Protein AF-A0A4V0Y1T1-F1 (afdb_monomer_lite)

Secondary structure (DSSP, 8-state):
-PPPPP---SSS-----PPPPEEEEEEEEEEEEEEEEEEEEEEEEEEEEE-PPPTT-TTS-SSS----EEEEEEEEEEEEEEEEEEEEEEEEEEEEEE--TTSSS-S-EEEEEEEEEEEEEEEEEEEE-TTSS-EEEEEEEEEEEEEEEEETT--EEEEEEE--SEEEEEEE--SSPEEEEEEEEEEEEEEEE-PPPPP----------------

Structure (mmCIF, N/CA/C/O backbone):
data_AF-A0A4V0Y1T1-F1
#
_entry.id   AF-A0A4V0Y1T1-F1
#
loop_
_atom_site.group_PDB
_atom_site.id
_atom_site.type_symbol
_atom_site.label_atom_id
_atom_site.label_alt_id
_atom_site.label_comp_id
_atom_site.label_asym_id
_atom_site.label_entity_id
_atom_site.label_seq_id
_atom_site.pdbx_PDB_ins_code
_atom_site.Cartn_x
_atom_site.Cartn_y
_atom_site.Cartn_z
_atom_site.occupancy
_atom_site.B_iso_or_equiv
_atom_site.auth_seq_id
_atom_site.auth_comp_id
_atom_site.auth_asym_id
_atom_site.auth_atom_id
_atom_site.pdbx_PDB_model_num
ATOM 1 N N . MET A 1 1 ? 58.208 25.533 -44.887 1.00 36.66 1 MET A N 1
ATOM 2 C CA . MET A 1 1 ? 57.732 24.780 -43.709 1.00 36.66 1 MET A CA 1
ATOM 3 C C . MET A 1 1 ? 56.382 25.354 -43.325 1.00 36.66 1 MET A C 1
ATOM 5 O O . MET A 1 1 ? 56.315 26.483 -42.862 1.00 36.66 1 MET A O 1
ATOM 9 N N . SER A 1 2 ? 55.315 24.646 -43.673 1.00 33.75 2 SER A N 1
ATOM 10 C CA . SER A 1 2 ? 53.925 25.062 -43.502 1.00 33.75 2 SER A CA 1
ATOM 11 C C . SER A 1 2 ? 53.404 24.581 -42.150 1.00 33.75 2 SER A C 1
ATOM 13 O O . SER A 1 2 ? 53.471 23.396 -41.838 1.00 33.75 2 SER A O 1
ATOM 15 N N . PHE A 1 3 ? 52.890 25.519 -41.355 1.00 35.22 3 PHE A N 1
ATOM 16 C CA . PHE A 1 3 ? 52.122 25.239 -40.146 1.00 35.22 3 PHE A CA 1
ATOM 17 C C . PHE A 1 3 ? 50.881 24.412 -40.513 1.00 35.22 3 PHE A C 1
ATOM 19 O O . PHE A 1 3 ? 50.045 24.851 -41.302 1.00 35.22 3 PHE A O 1
ATOM 26 N N . THR A 1 4 ? 50.755 23.216 -39.941 1.00 40.88 4 THR A N 1
ATOM 27 C CA . THR A 1 4 ? 49.514 22.438 -39.949 1.00 40.88 4 THR A CA 1
ATOM 28 C C . THR A 1 4 ? 48.452 23.207 -39.170 1.00 40.88 4 THR A C 1
ATOM 30 O O . THR A 1 4 ? 48.613 23.457 -37.974 1.00 40.88 4 THR A O 1
ATOM 33 N N . ALA A 1 5 ? 47.388 23.613 -39.860 1.00 42.66 5 ALA A N 1
ATOM 34 C CA . ALA A 1 5 ? 46.222 24.246 -39.261 1.00 42.66 5 ALA A CA 1
ATOM 35 C C . ALA A 1 5 ? 45.665 23.381 -38.111 1.00 42.66 5 ALA A C 1
ATOM 37 O O . ALA A 1 5 ? 45.604 22.156 -38.255 1.00 42.66 5 ALA A O 1
ATOM 38 N N . PRO A 1 6 ? 45.232 23.976 -36.984 1.00 42.50 6 PRO A N 1
ATOM 39 C CA . PRO A 1 6 ? 44.530 23.227 -35.957 1.00 42.50 6 PRO A CA 1
ATOM 40 C C . PRO A 1 6 ? 43.200 22.754 -36.547 1.00 42.50 6 PRO A C 1
ATOM 42 O O . PRO A 1 6 ? 42.366 23.556 -36.967 1.00 42.50 6 PRO A O 1
ATOM 45 N N . THR A 1 7 ? 43.022 21.437 -36.608 1.00 38.84 7 THR A N 1
ATOM 46 C CA . THR A 1 7 ? 41.777 20.772 -36.992 1.00 38.84 7 THR A CA 1
ATOM 47 C C . THR A 1 7 ? 40.615 21.333 -36.182 1.00 38.84 7 THR A C 1
ATOM 49 O O . THR A 1 7 ? 40.480 21.086 -34.984 1.00 38.84 7 THR A O 1
ATOM 52 N N . VAL A 1 8 ? 39.763 22.086 -36.870 1.00 46.31 8 VAL A N 1
ATOM 53 C CA . VAL A 1 8 ? 38.487 22.624 -36.397 1.00 46.31 8 VAL A CA 1
ATOM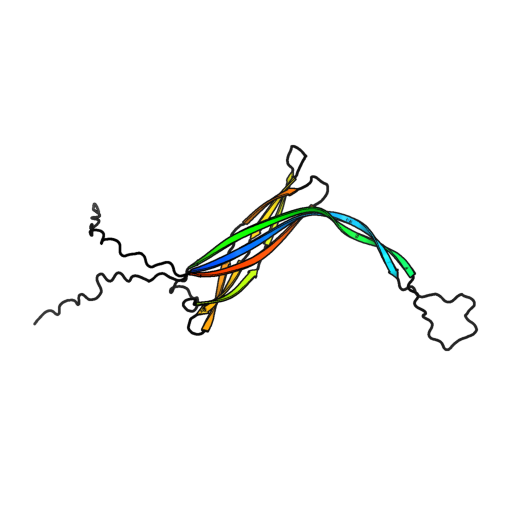 54 C C . VAL A 1 8 ? 37.447 21.499 -36.416 1.00 46.31 8 VAL A C 1
ATOM 56 O O . VAL A 1 8 ? 36.445 21.564 -37.113 1.00 46.31 8 VAL A O 1
ATOM 59 N N . ALA A 1 9 ? 37.709 20.410 -35.702 1.00 46.28 9 ALA A N 1
ATOM 60 C CA . ALA A 1 9 ? 36.746 19.334 -35.512 1.00 46.28 9 ALA A CA 1
ATOM 61 C C . ALA A 1 9 ? 36.336 19.342 -34.037 1.00 46.28 9 ALA A C 1
ATOM 63 O O . ALA A 1 9 ? 37.186 19.189 -33.168 1.00 46.28 9 ALA A O 1
ATOM 64 N N . ASN A 1 10 ? 35.044 19.538 -33.760 1.00 45.19 10 ASN A N 1
ATOM 65 C CA . ASN A 1 10 ? 34.393 19.512 -32.435 1.00 45.19 10 ASN A CA 1
ATOM 66 C C . ASN A 1 10 ? 34.364 20.781 -31.559 1.00 45.19 10 ASN A C 1
ATOM 68 O O . ASN A 1 10 ? 33.968 20.690 -30.399 1.00 45.19 10 ASN A O 1
ATOM 72 N N . LYS A 1 11 ? 34.628 21.988 -32.075 1.00 42.66 11 LYS A N 1
ATOM 73 C CA . LYS A 1 11 ? 34.196 23.221 -31.378 1.00 42.66 11 LYS A CA 1
ATOM 74 C C . LYS A 1 11 ? 32.791 23.615 -31.842 1.00 42.66 11 LYS A C 1
ATOM 76 O O . LYS A 1 11 ? 32.650 24.322 -32.829 1.00 42.66 11 LYS A O 1
ATOM 81 N N . GLY A 1 12 ? 31.762 23.134 -31.140 1.00 44.78 12 GLY A N 1
ATOM 82 C CA . GLY A 1 12 ? 30.371 23.564 -31.360 1.00 44.78 12 GLY A CA 1
ATOM 83 C C . GLY A 1 12 ? 29.344 22.462 -31.624 1.00 44.78 12 GLY A C 1
ATOM 84 O O . GLY A 1 12 ? 28.190 22.789 -31.881 1.00 44.78 12 GLY A O 1
ATOM 85 N N . ASN A 1 13 ? 29.712 21.178 -31.534 1.00 41.84 13 ASN A N 1
ATOM 86 C CA . ASN A 1 13 ? 28.720 20.102 -31.586 1.00 41.84 13 ASN A CA 1
ATOM 87 C C . ASN A 1 13 ? 27.884 20.105 -30.298 1.00 41.84 13 ASN A C 1
ATOM 89 O O . ASN A 1 13 ? 28.277 19.554 -29.271 1.00 41.84 13 ASN A O 1
ATOM 93 N N . LEU A 1 14 ? 26.718 20.746 -30.365 1.00 46.16 14 LEU A N 1
ATOM 94 C CA . LEU A 1 14 ? 25.613 20.515 -29.444 1.00 46.16 14 LEU A CA 1
ATOM 95 C C . LEU A 1 14 ? 25.057 19.123 -29.755 1.00 46.16 14 LEU A C 1
ATOM 97 O O . LEU A 1 14 ? 24.261 18.945 -30.675 1.00 46.16 14 LEU A O 1
ATOM 101 N N . PHE A 1 15 ? 25.513 18.115 -29.015 1.00 50.00 15 PHE A N 1
ATOM 102 C CA . PHE A 1 15 ? 24.886 16.802 -29.061 1.00 50.00 15 PHE A CA 1
ATOM 103 C C . PHE A 1 15 ? 23.496 16.923 -28.444 1.00 50.00 15 PHE A C 1
ATOM 105 O O . PHE A 1 15 ? 23.341 17.037 -27.228 1.00 50.00 15 PHE A O 1
ATOM 112 N N . HIS A 1 16 ? 22.476 16.919 -29.296 1.00 45.72 16 HIS A N 1
ATOM 113 C CA . HIS A 1 16 ? 21.107 16.733 -28.853 1.00 45.72 16 HIS A CA 1
ATOM 114 C C . HIS A 1 16 ? 20.964 15.286 -28.386 1.00 45.72 16 HIS A C 1
ATOM 116 O O . HIS A 1 16 ? 20.792 14.372 -29.190 1.00 45.72 16 HIS A O 1
ATOM 122 N N . VAL A 1 17 ? 21.070 15.074 -27.074 1.00 57.47 17 VAL A N 1
ATOM 123 C CA . VAL A 1 17 ? 20.620 13.828 -26.455 1.00 57.47 17 VAL A CA 1
ATOM 124 C C . VAL A 1 17 ? 19.120 13.751 -26.731 1.00 57.47 17 VAL A C 1
ATOM 126 O O . VAL A 1 17 ? 18.363 14.626 -26.305 1.00 57.47 17 VAL A O 1
ATOM 129 N N . GLY A 1 18 ? 18.710 12.773 -27.543 1.00 58.56 18 GLY A N 1
ATOM 130 C CA . GLY A 1 18 ? 17.302 12.539 -27.857 1.00 58.56 18 GLY A CA 1
ATOM 131 C C . GLY A 1 18 ? 16.473 12.327 -26.584 1.00 58.56 18 GLY A C 1
ATOM 132 O O . GLY A 1 18 ? 17.037 12.076 -25.517 1.00 58.56 18 GLY A O 1
ATOM 133 N N . PRO A 1 19 ? 15.139 12.441 -26.663 1.00 67.81 19 PRO A N 1
ATOM 134 C CA . PRO A 1 19 ? 14.288 12.274 -25.493 1.00 67.81 19 PRO A CA 1
ATOM 135 C C . PRO A 1 19 ? 14.513 10.901 -24.850 1.00 67.81 19 PRO A C 1
ATOM 137 O O . PRO A 1 19 ? 14.323 9.866 -25.489 1.00 67.81 19 PRO A O 1
ATOM 140 N N . SER A 1 20 ? 14.926 10.896 -23.582 1.00 81.00 20 SER A N 1
ATOM 141 C CA . SER A 1 20 ? 15.061 9.666 -22.808 1.00 81.00 20 SER A CA 1
ATOM 142 C C . SER A 1 20 ? 13.685 9.072 -22.521 1.00 81.00 20 SER A C 1
ATOM 144 O O . SER A 1 20 ? 12.779 9.822 -22.143 1.00 81.00 20 SER A O 1
ATOM 146 N N . PRO A 1 21 ? 13.506 7.746 -22.641 1.00 88.06 21 PRO A N 1
ATOM 147 C CA . PRO A 1 21 ? 12.261 7.122 -22.240 1.00 88.06 21 PRO A CA 1
ATOM 148 C C . PRO A 1 21 ? 12.025 7.287 -20.741 1.00 88.06 21 PRO A C 1
ATOM 150 O O . PRO A 1 21 ? 12.947 7.355 -19.924 1.00 88.06 21 PRO A O 1
ATOM 153 N N . ILE A 1 22 ? 10.749 7.337 -20.403 1.00 91.31 22 ILE A N 1
ATOM 154 C CA . ILE A 1 22 ? 10.215 7.572 -19.079 1.00 91.31 22 ILE A CA 1
ATOM 155 C C . ILE A 1 22 ? 9.312 6.395 -18.740 1.00 91.31 22 ILE A C 1
ATOM 157 O O . ILE A 1 22 ? 8.366 6.102 -19.471 1.00 91.31 22 ILE A O 1
ATOM 161 N N . ILE A 1 23 ? 9.580 5.747 -17.612 1.00 92.75 23 ILE A N 1
ATOM 162 C CA . ILE A 1 23 ? 8.671 4.773 -17.021 1.00 92.75 23 ILE A CA 1
ATOM 163 C C . ILE A 1 23 ? 7.707 5.531 -16.109 1.00 92.75 23 ILE A C 1
ATOM 165 O O . ILE A 1 23 ? 8.123 6.189 -15.152 1.00 92.75 23 ILE A O 1
ATOM 169 N N . LEU A 1 24 ? 6.420 5.437 -16.418 1.00 95.06 24 LEU A N 1
ATOM 170 C CA . LEU A 1 24 ? 5.315 5.948 -15.624 1.00 95.06 24 LEU A CA 1
ATOM 171 C C . LEU A 1 24 ? 4.668 4.783 -14.886 1.00 95.06 24 LEU A C 1
ATOM 173 O O . LEU A 1 24 ? 4.273 3.800 -15.509 1.00 95.06 24 LEU A O 1
ATOM 177 N N . VAL A 1 25 ? 4.549 4.889 -13.567 1.00 96.06 25 VAL A N 1
ATOM 178 C CA . VAL A 1 25 ? 3.904 3.873 -12.730 1.00 96.06 25 VAL A CA 1
ATOM 179 C C . VAL A 1 25 ? 2.787 4.522 -11.939 1.00 96.06 25 VAL A C 1
ATOM 181 O O . VAL A 1 25 ? 3.035 5.334 -11.051 1.00 96.06 25 VAL A O 1
ATOM 184 N N . THR A 1 26 ? 1.552 4.152 -12.240 1.00 96.56 26 THR A N 1
ATOM 185 C CA . THR A 1 26 ? 0.405 4.454 -11.393 1.00 96.56 26 THR A CA 1
ATOM 186 C C . THR A 1 26 ? 0.300 3.394 -10.308 1.00 96.56 26 THR A C 1
ATOM 188 O O . THR A 1 26 ? 0.296 2.190 -10.577 1.00 96.56 26 THR A O 1
ATOM 191 N N . VAL A 1 27 ? 0.224 3.855 -9.069 1.00 97.19 27 VAL A N 1
ATOM 192 C CA . VAL A 1 27 ? 0.081 3.040 -7.872 1.00 97.19 27 VAL A CA 1
ATOM 193 C C . VAL A 1 27 ? -1.212 3.431 -7.185 1.00 97.19 27 VAL A C 1
ATOM 195 O O . VAL A 1 27 ? -1.453 4.612 -6.945 1.00 97.19 27 VAL A O 1
ATOM 198 N N . GLN A 1 28 ? -2.019 2.436 -6.849 1.00 97.50 28 GLN A N 1
ATOM 199 C CA . GLN A 1 28 ? -3.221 2.614 -6.058 1.00 97.50 28 GLN A CA 1
ATOM 200 C C . GLN A 1 28 ? -2.901 2.333 -4.589 1.00 97.50 28 GLN A C 1
ATOM 202 O O . GLN A 1 28 ? -2.344 1.289 -4.238 1.00 97.50 28 GLN A O 1
ATOM 207 N N . GLU A 1 29 ? -3.226 3.298 -3.739 1.00 97.31 29 GLU A N 1
ATOM 208 C CA . GLU A 1 29 ? -3.042 3.247 -2.294 1.00 97.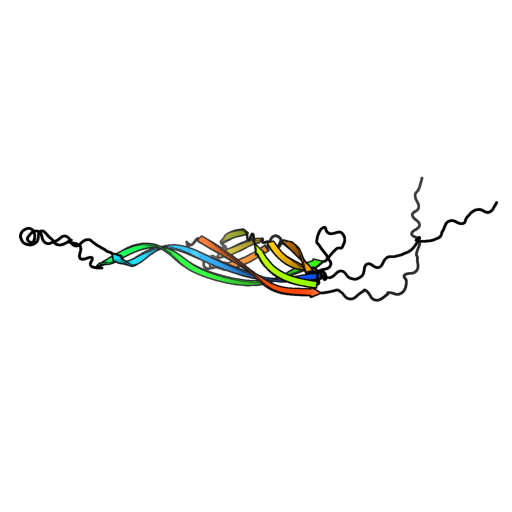31 29 GLU A CA 1
ATOM 209 C C . GLU A 1 29 ? -4.413 3.114 -1.636 1.00 97.31 29 GLU A C 1
ATOM 211 O O . GLU A 1 29 ? -5.268 3.983 -1.807 1.00 97.31 29 GLU A O 1
ATOM 216 N N . TRP A 1 30 ? -4.615 2.047 -0.867 1.00 97.75 30 TRP A N 1
ATOM 217 C CA . TRP A 1 30 ? -5.798 1.852 -0.036 1.00 97.75 30 TRP A CA 1
ATOM 218 C C . TRP A 1 30 ? -5.407 1.964 1.427 1.00 97.75 30 TRP A C 1
ATOM 220 O O . TRP A 1 30 ? -4.516 1.249 1.890 1.00 97.75 30 TRP A O 1
ATOM 230 N N . VAL A 1 31 ? -6.094 2.831 2.158 1.00 97.88 31 VAL A N 1
ATOM 231 C CA . VAL A 1 31 ? -5.894 3.021 3.592 1.00 97.88 31 VAL A CA 1
ATOM 232 C C . VAL A 1 31 ? -7.205 2.734 4.300 1.00 97.88 31 VAL A C 1
ATOM 234 O O . VAL A 1 31 ? -8.223 3.361 4.010 1.00 97.88 31 VAL A O 1
ATOM 237 N N . VAL A 1 32 ? -7.178 1.781 5.225 1.00 97.81 32 VAL A N 1
ATOM 238 C CA . VAL A 1 32 ? -8.313 1.426 6.076 1.00 97.81 32 VAL A CA 1
ATOM 239 C C . VAL A 1 32 ? -7.999 1.871 7.497 1.00 97.81 32 VAL A C 1
ATOM 241 O O . VAL A 1 32 ? -6.986 1.472 8.071 1.00 97.81 32 VAL A O 1
ATOM 244 N N . PHE A 1 33 ? -8.863 2.715 8.048 1.00 97.44 33 PHE A N 1
ATOM 245 C CA . PHE A 1 33 ? -8.823 3.194 9.422 1.00 97.44 33 PHE A CA 1
ATOM 246 C C . PHE A 1 33 ? -9.858 2.419 10.227 1.00 97.44 33 PHE A C 1
ATOM 248 O O . PHE A 1 33 ? -11.051 2.626 10.031 1.00 97.44 33 PHE A O 1
ATOM 255 N N . ASN A 1 34 ? -9.411 1.556 11.134 1.00 96.06 34 ASN A N 1
ATOM 256 C CA . ASN A 1 34 ? -10.280 0.794 12.021 1.00 96.06 34 ASN A CA 1
ATOM 257 C C . ASN A 1 34 ? -10.164 1.323 13.449 1.00 96.06 34 ASN A C 1
ATOM 259 O O . ASN A 1 34 ? -9.064 1.536 13.952 1.00 96.06 34 ASN A O 1
ATOM 263 N N . ILE A 1 35 ? -11.290 1.497 14.130 1.00 95.62 35 ILE A N 1
ATOM 264 C CA . ILE A 1 35 ? -11.315 1.615 15.587 1.00 95.62 35 ILE A CA 1
ATOM 265 C C . ILE A 1 35 ? -11.608 0.229 16.139 1.00 95.62 35 ILE A C 1
ATOM 267 O O . ILE A 1 35 ? -12.703 -0.291 15.947 1.00 95.62 35 ILE A O 1
ATOM 271 N N . VAL A 1 36 ? -10.632 -0.372 16.813 1.00 95.12 36 VAL A N 1
ATOM 272 C CA . VAL A 1 36 ? -10.737 -1.729 17.357 1.00 95.12 36 VAL A CA 1
ATOM 273 C C . VAL A 1 36 ? -10.772 -1.708 18.879 1.00 95.12 36 VAL A C 1
ATOM 275 O O . VAL A 1 36 ? -10.117 -0.893 19.533 1.00 95.12 36 VAL A O 1
ATOM 278 N N . GLN A 1 37 ? -11.545 -2.619 19.457 1.00 94.62 37 GLN A N 1
ATOM 279 C CA . GLN A 1 37 ? -11.635 -2.818 20.896 1.00 94.62 37 GLN A CA 1
ATOM 280 C C . GLN A 1 37 ? -11.500 -4.305 21.210 1.00 94.62 37 GLN A C 1
ATOM 282 O O . GLN A 1 37 ? -12.250 -5.129 20.683 1.00 94.62 37 GLN A O 1
ATOM 287 N N . SER A 1 38 ? -10.563 -4.649 22.093 1.00 93.69 38 SER A N 1
ATOM 288 C CA . SER A 1 38 ? -10.469 -6.005 22.629 1.00 93.69 38 SER A CA 1
ATOM 289 C C . SER A 1 38 ? -11.725 -6.319 23.439 1.00 93.69 38 SER A C 1
ATOM 291 O O . SER A 1 38 ? -12.130 -5.548 24.310 1.00 93.69 38 SER A O 1
ATOM 293 N N . THR A 1 39 ? -12.358 -7.443 23.134 1.00 92.56 39 THR A N 1
ATOM 294 C CA . THR A 1 39 ? -13.580 -7.906 23.782 1.00 92.56 39 THR A CA 1
ATOM 295 C C . THR A 1 39 ? -13.505 -9.407 24.024 1.00 92.56 39 THR A C 1
ATOM 297 O O . THR A 1 39 ? -12.700 -10.107 23.413 1.00 92.56 39 THR A O 1
ATOM 300 N N . LEU A 1 40 ? -14.331 -9.899 24.938 1.00 95.06 40 LEU A N 1
ATOM 301 C CA . LEU A 1 40 ? -14.439 -11.320 25.223 1.00 95.06 40 LEU A CA 1
ATOM 302 C C . LEU A 1 40 ? -15.669 -11.854 24.492 1.00 95.06 40 LEU A C 1
ATOM 304 O O . LEU A 1 40 ? -16.766 -11.315 24.646 1.00 95.06 40 LEU A O 1
ATOM 308 N N . LEU A 1 41 ? -15.473 -12.886 23.678 1.00 93.38 41 LEU A N 1
ATOM 309 C CA . LEU A 1 41 ? -16.519 -13.514 22.885 1.00 93.38 41 LEU A CA 1
ATOM 310 C C . LEU A 1 41 ? -16.719 -14.947 23.371 1.00 93.38 41 LEU A C 1
ATOM 312 O O . LEU A 1 41 ? -15.765 -15.715 23.466 1.00 93.38 41 LEU A O 1
ATOM 316 N N . LEU A 1 42 ? -17.967 -15.304 23.659 1.00 91.38 42 LEU A N 1
ATOM 317 C CA . LEU A 1 42 ? -18.351 -16.688 23.904 1.00 91.38 42 LEU A CA 1
ATOM 318 C C . LEU A 1 42 ? -18.569 -17.368 22.555 1.00 91.38 42 LEU A C 1
ATOM 320 O O . LEU A 1 42 ? -19.409 -16.919 21.772 1.00 91.38 42 LEU A O 1
ATOM 324 N N . ILE A 1 43 ? -17.824 -18.436 22.291 1.00 89.69 43 ILE A N 1
ATOM 325 C CA . ILE A 1 43 ? -17.978 -19.247 21.085 1.00 89.69 43 ILE A CA 1
ATOM 326 C C . ILE A 1 43 ? -18.416 -20.667 21.452 1.00 89.69 43 ILE A C 1
ATOM 328 O O . ILE A 1 43 ? -17.951 -21.218 22.454 1.00 89.69 43 ILE A O 1
ATOM 332 N N . PRO A 1 44 ? -19.316 -21.277 20.664 1.00 88.62 44 PRO A N 1
ATOM 333 C CA . PRO A 1 44 ? -19.590 -22.695 20.799 1.00 88.62 44 PRO A CA 1
ATOM 334 C C . PRO A 1 44 ? -18.356 -23.475 20.348 1.00 88.62 44 PRO A C 1
ATOM 336 O O . PRO A 1 44 ? -17.806 -23.219 19.275 1.00 88.62 44 PRO A O 1
ATOM 339 N N . THR A 1 45 ? -17.935 -24.436 21.158 1.00 83.75 45 THR A N 1
ATOM 340 C CA . THR A 1 45 ? -16.827 -25.335 20.834 1.00 83.75 45 THR A CA 1
ATOM 341 C C . THR A 1 45 ? -17.277 -26.777 20.957 1.00 83.75 45 THR A C 1
ATOM 343 O O . THR A 1 45 ? -18.237 -27.092 21.659 1.00 83.75 45 THR A O 1
ATOM 346 N N . TRP A 1 46 ? -16.600 -27.668 20.241 1.00 78.25 46 TRP A N 1
ATOM 347 C CA . TRP A 1 46 ? -16.763 -29.102 20.428 1.00 78.25 46 TRP A CA 1
ATOM 348 C C . TRP A 1 46 ? -15.488 -29.631 21.059 1.00 78.25 46 TRP A C 1
ATOM 350 O O . TRP A 1 46 ? -14.436 -29.673 20.423 1.00 78.25 46 TRP A O 1
ATOM 360 N N . GLY A 1 47 ? -15.585 -29.956 22.344 1.00 67.44 47 GLY A N 1
ATOM 361 C CA . GLY A 1 47 ? -14.493 -30.556 23.091 1.00 67.44 47 GLY A CA 1
ATOM 362 C C . GLY A 1 47 ? -14.505 -32.068 22.920 1.00 67.44 47 GLY A C 1
ATOM 363 O O . GLY A 1 47 ? -15.569 -32.687 22.879 1.00 67.44 47 GLY A O 1
ATOM 364 N N . ILE A 1 48 ? -13.316 -32.658 22.856 1.00 61.16 48 ILE A N 1
ATOM 365 C CA . ILE A 1 48 ? -13.134 -34.094 23.050 1.00 61.16 48 ILE A CA 1
ATOM 366 C C . ILE A 1 48 ? -12.859 -34.281 24.538 1.00 61.16 48 ILE A C 1
ATOM 368 O O . ILE A 1 48 ? -11.821 -33.838 25.034 1.00 61.16 48 ILE A O 1
ATOM 372 N N . GLN A 1 49 ? -13.790 -34.899 25.260 1.00 60.16 49 GLN A N 1
ATOM 373 C CA . GLN A 1 49 ? -13.565 -35.275 26.651 1.00 60.16 49 GLN A CA 1
ATOM 374 C C . GLN A 1 49 ? -13.557 -36.803 26.757 1.00 60.16 49 GLN A C 1
ATOM 376 O O . GLN A 1 49 ? -14.455 -37.452 26.217 1.00 60.16 49 GLN A O 1
ATOM 381 N N . PRO A 1 50 ? -12.558 -37.406 27.425 1.00 53.78 50 PRO A N 1
ATOM 382 C CA . PRO A 1 50 ? -12.556 -38.842 27.639 1.00 53.78 50 PRO A CA 1
ATOM 383 C C . PRO A 1 50 ? -13.755 -39.212 28.514 1.00 53.78 50 PRO A C 1
ATOM 385 O O . PRO A 1 50 ? -13.868 -38.756 29.653 1.00 53.78 50 PRO A O 1
ATOM 388 N N . VAL A 1 51 ? -14.652 -40.040 27.980 1.00 57.75 51 VAL A N 1
ATOM 389 C CA . VAL A 1 51 ? -15.763 -40.600 28.750 1.00 57.75 51 VAL A CA 1
ATOM 390 C C . VAL A 1 51 ? -15.167 -41.552 29.784 1.00 57.75 51 VAL A C 1
ATOM 392 O O . VAL A 1 51 ? -14.648 -42.617 29.440 1.00 57.75 51 VAL A O 1
ATOM 395 N N . SER A 1 52 ? -15.209 -41.172 31.061 1.00 55.56 52 SER A N 1
ATOM 396 C CA . SER A 1 52 ? -14.884 -42.095 32.143 1.00 55.56 52 SER A CA 1
ATOM 397 C C . SER A 1 52 ? -15.953 -43.194 32.169 1.00 55.56 52 SER A C 1
ATOM 399 O O . SER A 1 52 ? -17.146 -42.888 32.254 1.00 55.56 52 SER A O 1
ATOM 401 N N . PRO A 1 53 ? -15.572 -44.482 32.065 1.00 54.19 53 PRO A N 1
ATOM 402 C CA . PRO A 1 53 ? -16.550 -45.554 32.121 1.00 54.19 53 PRO A CA 1
ATOM 403 C C . PRO A 1 53 ? -17.260 -45.519 33.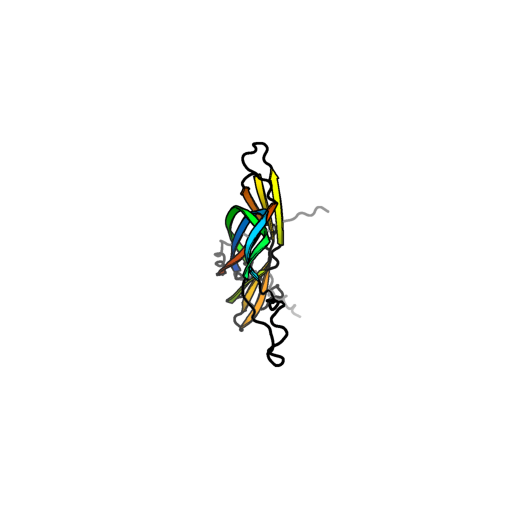483 1.00 54.19 53 PRO A C 1
ATOM 405 O O . PRO A 1 53 ? -16.627 -45.205 34.498 1.00 54.19 53 PRO A O 1
ATOM 408 N N . PRO A 1 54 ? -18.566 -45.836 33.539 1.00 53.81 54 PRO A N 1
ATOM 409 C CA . PRO A 1 54 ? -19.291 -45.884 34.800 1.00 53.81 54 PRO A CA 1
ATOM 410 C C . PRO A 1 54 ? -18.573 -46.835 35.763 1.00 53.81 54 PRO A C 1
ATOM 412 O O . PRO A 1 54 ? -18.169 -47.932 35.373 1.00 53.81 54 PRO A O 1
ATOM 415 N N . ALA A 1 55 ? -18.437 -46.428 37.030 1.00 55.84 55 ALA A N 1
ATOM 416 C CA . ALA A 1 55 ? -17.661 -47.130 38.062 1.00 55.84 55 ALA A CA 1
ATOM 417 C C . ALA A 1 55 ? -18.055 -48.613 38.274 1.00 55.84 55 ALA A C 1
ATOM 419 O O . ALA A 1 55 ? -17.310 -49.372 38.888 1.00 55.84 55 ALA A O 1
ATOM 420 N N . HIS A 1 56 ? -19.196 -49.048 37.730 1.00 48.66 56 HIS A N 1
ATOM 421 C CA . HIS A 1 56 ? -19.699 -50.420 37.792 1.00 48.66 56 HIS A CA 1
ATOM 422 C C . HIS A 1 56 ? -19.378 -51.300 36.564 1.00 48.66 56 HIS A C 1
ATOM 424 O O . HIS A 1 56 ? -19.760 -52.466 36.553 1.00 48.66 56 HIS A O 1
ATOM 430 N N . ALA A 1 57 ? -18.658 -50.806 35.549 1.00 49.59 57 ALA A N 1
ATOM 431 C CA . ALA A 1 57 ? -18.291 -51.589 34.357 1.00 49.59 57 ALA A CA 1
ATOM 432 C C . ALA A 1 57 ? -16.959 -52.368 34.482 1.00 49.59 57 ALA A C 1
ATOM 434 O O . ALA A 1 57 ? -16.518 -53.004 33.527 1.00 49.59 57 ALA A O 1
ATOM 435 N N . LEU A 1 58 ? -16.316 -52.349 35.655 1.00 46.31 58 LEU A N 1
ATOM 436 C CA . LEU A 1 58 ? -14.962 -52.884 35.876 1.00 46.31 58 LEU A CA 1
ATOM 437 C C . LEU A 1 58 ? -14.841 -54.421 35.926 1.00 46.31 58 LEU A C 1
ATOM 439 O O . LEU A 1 58 ? -13.761 -54.921 36.219 1.00 46.31 58 LEU A O 1
ATOM 443 N N . ALA A 1 59 ? -15.898 -55.185 35.635 1.00 48.03 59 ALA A N 1
ATOM 444 C CA . ALA A 1 59 ? -15.879 -56.640 35.831 1.00 48.03 59 ALA A CA 1
ATOM 445 C C . ALA A 1 59 ? -16.051 -57.509 34.571 1.00 48.03 59 ALA A C 1
ATOM 447 O O . ALA A 1 59 ? -15.940 -58.724 34.696 1.00 48.03 59 ALA A O 1
ATOM 448 N N . ALA A 1 60 ? -16.309 -56.961 33.373 1.00 50.03 60 ALA A N 1
ATOM 449 C CA . ALA A 1 60 ? -16.726 -57.811 32.242 1.00 50.03 60 ALA A CA 1
ATOM 450 C C . ALA A 1 60 ? -15.825 -57.834 30.997 1.00 50.03 60 ALA A C 1
ATOM 452 O O . ALA A 1 60 ? -15.924 -58.791 30.236 1.00 50.03 60 ALA A O 1
ATOM 453 N N . HIS A 1 61 ? -14.936 -56.865 30.754 1.00 45.25 61 HIS A N 1
ATOM 454 C CA . HIS A 1 61 ? -14.173 -56.847 29.496 1.00 45.25 61 HIS A CA 1
ATOM 455 C C . HIS A 1 61 ? -12.746 -56.323 29.675 1.00 45.25 61 HIS A C 1
ATOM 457 O O . HIS A 1 61 ? -12.508 -55.121 29.626 1.00 45.25 61 HIS A O 1
ATOM 463 N N . ALA A 1 62 ? -11.797 -57.247 29.848 1.00 48.25 62 ALA A N 1
ATOM 464 C CA . ALA A 1 62 ? -10.366 -56.959 29.969 1.00 48.25 62 ALA A CA 1
ATOM 465 C C . ALA A 1 62 ? -9.637 -56.728 28.623 1.00 48.25 62 ALA A C 1
ATOM 467 O O . ALA A 1 62 ? -8.462 -56.394 28.648 1.00 48.25 62 ALA A O 1
ATOM 468 N N . ASP A 1 63 ? -10.310 -56.836 27.467 1.00 48.09 63 ASP A N 1
ATOM 469 C CA . ASP A 1 63 ? -9.651 -56.838 26.141 1.00 48.09 63 ASP A CA 1
ATOM 470 C C . ASP A 1 63 ? -10.214 -55.820 25.126 1.00 48.09 63 ASP A C 1
ATOM 472 O O . ASP A 1 63 ? -10.160 -56.032 23.914 1.00 48.09 63 ASP A O 1
ATOM 476 N N . ARG A 1 64 ? -10.764 -54.682 25.572 1.00 44.38 64 ARG A N 1
ATOM 477 C CA . ARG A 1 64 ? -11.192 -53.609 24.651 1.00 44.38 64 ARG A CA 1
ATOM 478 C C . ARG A 1 64 ? -10.464 -52.299 24.957 1.00 44.38 64 ARG A C 1
ATOM 480 O O . ARG A 1 64 ? -10.563 -51.838 26.093 1.00 44.38 64 ARG A O 1
ATOM 487 N N . PRO A 1 65 ? -9.783 -51.660 23.983 1.00 44.69 65 PRO A N 1
ATOM 488 C CA . PRO A 1 65 ? -9.304 -50.300 24.178 1.00 44.69 65 PRO A CA 1
ATOM 489 C C . PRO A 1 65 ? -10.522 -49.382 24.344 1.00 44.69 65 PRO A C 1
ATOM 491 O O . PRO A 1 65 ? -11.311 -49.176 23.423 1.00 44.69 65 PRO A O 1
ATOM 494 N N . LEU A 1 66 ? -10.702 -48.910 25.576 1.00 54.50 66 LEU A N 1
ATOM 495 C CA . LEU A 1 66 ? -11.664 -47.893 25.975 1.00 54.50 66 LEU A CA 1
ATOM 496 C C . LEU A 1 66 ? -11.174 -46.541 25.462 1.00 54.50 66 LEU A C 1
ATOM 498 O O . LEU A 1 66 ? -10.143 -46.072 25.930 1.00 54.50 66 LEU A O 1
ATOM 502 N N . LEU A 1 67 ? -11.915 -45.935 24.537 1.00 51.53 67 LEU A N 1
ATOM 503 C CA . LEU A 1 67 ? -12.052 -44.484 24.369 1.00 51.53 67 LEU A CA 1
ATOM 504 C C . LEU A 1 67 ? -13.131 -44.252 23.306 1.00 51.53 67 LEU A C 1
ATOM 506 O O . LEU A 1 67 ? -12.860 -44.220 22.109 1.00 51.53 67 LEU A O 1
ATOM 510 N N . LEU A 1 68 ? -14.386 -44.167 23.749 1.00 52.00 68 LEU A N 1
ATOM 511 C CA . LEU A 1 68 ? -15.425 -43.551 22.936 1.00 52.00 68 LEU A CA 1
ATOM 512 C C . LEU A 1 68 ? -15.243 -42.040 23.127 1.00 52.00 68 LEU A C 1
ATOM 514 O O . LEU A 1 68 ? -15.522 -41.516 24.203 1.00 52.00 68 LEU A O 1
ATOM 518 N N . GLU A 1 69 ? -14.670 -41.364 22.136 1.00 55.19 69 GLU A N 1
ATOM 519 C CA . GLU A 1 69 ? -14.616 -39.904 22.114 1.00 55.19 69 GLU A CA 1
ATOM 520 C C . GLU A 1 69 ? -15.987 -39.387 21.673 1.00 55.19 69 GLU A C 1
ATOM 522 O O . GLU A 1 69 ? -16.364 -39.508 20.508 1.00 55.19 69 GLU A O 1
ATOM 527 N N . GLU A 1 70 ? -16.760 -38.840 22.609 1.00 59.91 70 GLU A N 1
ATOM 528 C CA . GLU A 1 70 ? -17.969 -38.092 22.275 1.00 59.91 70 GLU A CA 1
ATOM 529 C C . GLU A 1 70 ? -17.635 -36.601 22.186 1.00 59.91 70 GLU A C 1
ATOM 531 O O . GLU A 1 70 ? -17.061 -36.018 23.108 1.00 59.91 70 GLU A O 1
ATOM 536 N N . LEU A 1 71 ? -18.009 -35.979 21.064 1.00 61.19 71 LEU A N 1
ATOM 537 C CA . LEU A 1 71 ? -17.973 -34.528 20.907 1.00 61.19 71 LEU A CA 1
ATOM 538 C C . LEU A 1 71 ? -19.067 -33.932 21.789 1.00 61.19 71 LEU A C 1
ATOM 540 O O . LEU A 1 71 ? -20.252 -34.026 21.457 1.00 61.19 71 LEU A O 1
ATOM 544 N N . GLN A 1 72 ? -18.679 -33.315 22.903 1.00 69.69 72 GLN A N 1
ATOM 545 C CA . GLN A 1 72 ? -19.628 -32.594 23.742 1.00 69.69 72 GLN A CA 1
ATOM 546 C C . GLN A 1 72 ? -19.623 -31.098 23.403 1.00 69.69 72 GLN A C 1
ATOM 548 O O . GLN A 1 72 ? -18.550 -30.497 23.260 1.00 69.69 72 GLN A O 1
ATOM 553 N N . PRO A 1 73 ? -20.811 -30.478 23.258 1.00 76.94 73 PRO A N 1
ATOM 554 C CA . PRO A 1 73 ? -20.911 -29.045 23.054 1.00 76.94 73 PRO A CA 1
ATOM 555 C C . PRO A 1 73 ? -20.456 -28.313 24.319 1.00 76.94 73 PRO A C 1
ATOM 557 O O . PRO A 1 73 ? -21.006 -28.506 25.402 1.00 76.94 73 PRO A O 1
ATOM 560 N N . GLY A 1 74 ? -19.450 -27.463 24.161 1.00 82.69 74 GLY A N 1
ATOM 561 C CA . GLY A 1 74 ? -18.942 -26.554 25.174 1.00 82.69 74 GLY A CA 1
AT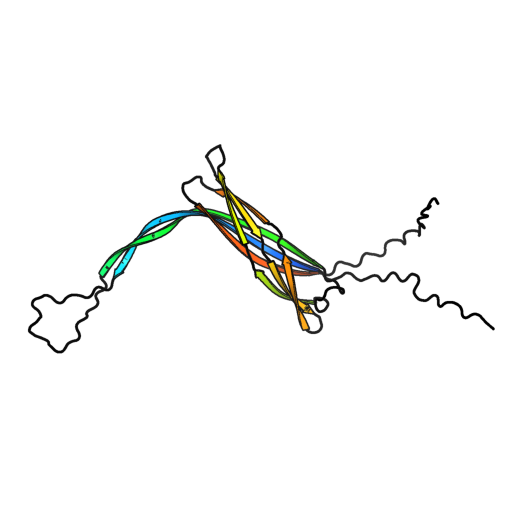OM 562 C C . GLY A 1 74 ? -19.156 -25.099 24.772 1.00 82.69 74 GLY A C 1
ATOM 563 O O . GLY A 1 74 ? -19.489 -24.776 23.629 1.00 82.69 74 GLY A O 1
ATOM 564 N N . ILE A 1 75 ? -18.957 -24.208 25.738 1.00 87.50 75 ILE A N 1
ATOM 565 C CA . ILE A 1 75 ? -18.842 -22.774 25.493 1.00 87.50 75 ILE A CA 1
ATOM 566 C C . ILE A 1 75 ? -17.451 -22.370 25.958 1.00 87.50 75 ILE A C 1
ATOM 568 O O . ILE A 1 75 ? -17.112 -22.553 27.127 1.00 87.50 75 ILE A O 1
ATOM 572 N N . GLU A 1 76 ? -16.661 -21.817 25.048 1.00 88.69 76 GLU A N 1
ATOM 573 C CA . GLU A 1 76 ? -15.346 -21.271 25.360 1.00 88.69 76 GLU A CA 1
ATOM 574 C C . GLU A 1 76 ? -15.387 -19.747 25.282 1.00 88.69 76 GLU A C 1
ATOM 576 O O . GLU A 1 76 ? -16.077 -19.163 24.443 1.00 88.69 76 GLU A O 1
ATOM 581 N N . LEU A 1 77 ? -14.651 -19.096 26.178 1.00 91.31 77 LEU A N 1
ATOM 582 C CA . LEU A 1 77 ? -14.461 -17.656 26.160 1.00 91.31 77 LEU A CA 1
ATOM 583 C C . LEU A 1 77 ? -13.135 -17.345 25.475 1.00 91.31 77 LEU A C 1
ATOM 585 O O . LEU A 1 77 ? -12.075 -17.677 26.002 1.00 91.31 77 LEU A O 1
ATOM 589 N N . ILE A 1 78 ? -13.194 -16.664 24.336 1.00 92.62 78 ILE A N 1
ATOM 590 C CA . ILE A 1 78 ? -12.004 -16.218 23.615 1.00 92.62 78 ILE A CA 1
ATOM 591 C C . ILE A 1 78 ? -11.854 -14.704 23.697 1.00 92.62 78 ILE A C 1
ATOM 593 O O . ILE A 1 78 ? -12.831 -13.955 23.768 1.00 92.62 78 ILE A O 1
ATOM 597 N N . THR A 1 79 ? -10.613 -14.239 23.633 1.00 94.06 79 THR A N 1
ATOM 598 C CA . THR A 1 79 ? -10.324 -12.826 23.390 1.00 94.06 79 THR A CA 1
ATOM 599 C C . THR A 1 79 ? -10.408 -12.568 21.890 1.00 94.06 79 THR A C 1
ATOM 601 O O . THR A 1 79 ? -9.722 -13.223 21.109 1.00 94.06 79 THR A O 1
ATOM 604 N N . ALA A 1 80 ? -11.234 -11.607 21.489 1.00 91.75 80 ALA A N 1
ATOM 605 C CA . ALA A 1 80 ? -11.420 -11.199 20.103 1.00 91.75 80 ALA A CA 1
ATOM 606 C C . ALA A 1 80 ? -11.251 -9.682 19.956 1.00 91.75 80 ALA A C 1
ATOM 608 O O . ALA A 1 80 ? -11.409 -8.919 20.911 1.00 91.75 80 ALA A O 1
ATOM 609 N N . GLU A 1 81 ? -10.955 -9.227 18.743 1.00 92.44 81 GLU A N 1
ATOM 610 C CA . GLU A 1 81 ? -10.968 -7.804 18.412 1.00 92.44 81 GLU A CA 1
ATOM 611 C C . GLU A 1 81 ? -12.270 -7.453 17.705 1.00 92.44 81 GLU A C 1
ATOM 613 O O . GLU A 1 81 ? -12.595 -7.986 16.645 1.00 92.44 81 GLU A O 1
ATOM 618 N N . ARG A 1 82 ? -13.037 -6.544 18.306 1.00 92.12 82 ARG A N 1
ATOM 619 C CA . ARG A 1 82 ? -14.246 -5.995 17.703 1.00 92.12 82 ARG A CA 1
ATOM 620 C C . ARG A 1 82 ? -13.902 -4.705 16.976 1.00 92.12 82 ARG A C 1
ATOM 622 O O . ARG A 1 82 ? -13.392 -3.771 17.592 1.00 92.12 82 ARG A O 1
ATOM 629 N N . VAL A 1 83 ? -14.260 -4.625 15.699 1.00 94.44 83 VAL A N 1
ATOM 630 C CA . VAL A 1 83 ? -14.237 -3.369 14.941 1.00 94.44 83 VAL A CA 1
ATOM 631 C C . VAL A 1 83 ? -15.464 -2.544 15.339 1.00 94.44 83 VAL A C 1
ATOM 633 O O . VAL A 1 83 ? -16.600 -2.984 15.171 1.00 94.44 83 VAL A O 1
ATOM 636 N N . LEU A 1 84 ? -15.233 -1.374 15.932 1.00 93.06 84 LEU A N 1
ATOM 637 C CA . LEU A 1 84 ? -16.264 -0.409 16.320 1.00 93.06 84 LEU A CA 1
ATOM 638 C C . LEU A 1 84 ? -16.611 0.544 15.177 1.00 93.06 84 LEU A C 1
ATOM 640 O O . LEU A 1 84 ? -17.766 0.930 15.038 1.00 93.06 84 LEU A O 1
ATOM 644 N N . ASP A 1 85 ? -15.611 0.920 14.383 1.00 94.25 85 ASP A N 1
ATOM 645 C CA . ASP A 1 85 ? -15.760 1.804 13.231 1.00 94.25 85 ASP A CA 1
ATOM 646 C C . ASP A 1 85 ? -14.694 1.477 12.180 1.00 94.25 85 ASP A C 1
ATOM 648 O O . ASP A 1 85 ? -13.594 1.044 12.533 1.00 94.25 85 ASP A O 1
ATOM 652 N N . SER A 1 86 ? -15.019 1.674 10.904 1.00 95.12 86 SER A N 1
ATOM 653 C CA . SER A 1 86 ? -14.116 1.436 9.781 1.00 95.12 86 SER A CA 1
ATOM 654 C C . SER A 1 86 ? -14.361 2.450 8.670 1.00 95.12 86 SER A C 1
ATOM 656 O O . SER A 1 86 ? -15.472 2.577 8.157 1.00 95.12 86 SER A O 1
ATOM 658 N N . VAL A 1 87 ? -13.304 3.150 8.266 1.00 96.44 87 VAL A N 1
ATOM 659 C CA . VAL A 1 87 ? -13.332 4.088 7.141 1.00 96.44 87 VAL A CA 1
ATOM 660 C C . VAL A 1 87 ? -12.235 3.713 6.161 1.00 96.44 87 VAL A C 1
ATOM 662 O O . VAL A 1 87 ? -11.081 3.547 6.550 1.00 96.44 87 VAL A O 1
ATOM 665 N N . TYR A 1 88 ? -12.580 3.609 4.880 1.00 96.06 88 TYR A N 1
ATOM 666 C CA . TYR A 1 88 ? -11.627 3.305 3.819 1.00 96.06 88 TYR A CA 1
ATOM 667 C C . TYR A 1 88 ? -11.430 4.509 2.899 1.00 96.06 88 TYR A C 1
ATOM 669 O O . TYR A 1 88 ? -12.371 5.240 2.590 1.00 96.06 88 TYR A O 1
ATOM 677 N N . LEU A 1 89 ? -10.199 4.693 2.434 1.00 96.88 89 LEU A N 1
ATOM 678 C CA . LEU A 1 89 ? -9.825 5.682 1.431 1.00 96.88 89 LEU A CA 1
ATOM 679 C C . LEU A 1 89 ? -8.979 5.010 0.351 1.00 96.88 89 LEU A C 1
ATOM 681 O O . LEU A 1 89 ? -8.175 4.125 0.642 1.00 96.88 89 LEU A O 1
ATOM 685 N N . ALA A 1 90 ? -9.172 5.435 -0.895 1.00 96.00 90 ALA A N 1
ATOM 686 C CA . ALA A 1 90 ? -8.408 4.966 -2.042 1.00 96.00 90 ALA A CA 1
ATOM 687 C C . ALA A 1 90 ? -7.898 6.167 -2.841 1.00 96.00 90 ALA A C 1
ATOM 689 O O . ALA A 1 90 ? -8.671 7.072 -3.159 1.00 96.00 90 ALA A O 1
ATOM 690 N N . THR A 1 91 ? -6.606 6.179 -3.163 1.00 95.56 91 THR A N 1
ATOM 691 C CA . THR A 1 91 ? -5.971 7.260 -3.927 1.00 95.56 91 THR A CA 1
ATOM 692 C C . THR A 1 91 ? -4.984 6.710 -4.940 1.00 95.56 91 THR A C 1
ATOM 694 O O . THR A 1 91 ? -4.188 5.830 -4.610 1.00 95.56 91 THR A O 1
ATOM 697 N N . ASP A 1 92 ? -4.979 7.288 -6.137 1.00 95.00 92 ASP A N 1
ATOM 698 C CA . ASP A 1 92 ? -4.004 6.967 -7.174 1.00 95.00 92 ASP A CA 1
ATOM 699 C C . ASP A 1 92 ? -2.827 7.943 -7.132 1.00 95.00 92 ASP A C 1
ATOM 701 O O . ASP A 1 92 ? -2.998 9.156 -7.003 1.00 95.00 92 ASP A O 1
ATOM 705 N N . ASN A 1 93 ? -1.617 7.409 -7.273 1.00 94.56 93 ASN A N 1
ATOM 706 C CA . ASN A 1 93 ? -0.381 8.176 -7.311 1.00 94.56 93 ASN A CA 1
ATOM 707 C C . ASN A 1 93 ? 0.440 7.806 -8.541 1.00 94.56 93 ASN A C 1
ATOM 709 O O . ASN A 1 93 ? 0.572 6.633 -8.879 1.00 94.56 93 ASN A O 1
ATOM 713 N N . LEU A 1 94 ? 1.019 8.813 -9.194 1.00 94.62 94 LEU A N 1
ATOM 714 C CA . LEU A 1 94 ? 1.881 8.632 -10.355 1.00 94.62 94 LEU A CA 1
ATOM 715 C C . LEU A 1 94 ? 3.349 8.789 -9.957 1.00 94.62 94 LEU A C 1
ATOM 717 O O . LEU A 1 94 ? 3.755 9.826 -9.433 1.00 94.62 94 LEU A O 1
ATOM 721 N N . PHE A 1 95 ? 4.142 7.770 -10.259 1.00 94.38 95 PHE A N 1
ATOM 722 C CA . PHE A 1 95 ? 5.592 7.798 -10.185 1.00 94.38 95 PHE A CA 1
ATOM 723 C C . PHE A 1 95 ? 6.183 7.914 -11.576 1.00 94.38 95 PHE A C 1
ATOM 725 O O . PHE A 1 95 ? 5.699 7.299 -12.525 1.00 94.38 95 PHE A O 1
ATOM 732 N N . GLN A 1 96 ? 7.261 8.681 -11.667 1.00 92.94 96 GLN A N 1
ATOM 733 C CA . GLN A 1 96 ? 7.990 8.892 -12.900 1.00 92.94 96 GLN A CA 1
ATOM 734 C C . GLN A 1 96 ? 9.458 8.546 -12.689 1.00 92.94 96 GLN A C 1
ATOM 736 O O . GLN A 1 96 ? 10.094 9.046 -11.761 1.00 92.94 96 GLN A O 1
ATOM 741 N N . TRP A 1 97 ? 10.004 7.739 -13.592 1.00 92.25 97 TRP A N 1
ATOM 742 C CA . TRP A 1 97 ? 11.434 7.498 -13.683 1.00 92.25 97 TRP A CA 1
ATOM 743 C C . TRP A 1 97 ? 11.925 7.759 -15.095 1.00 92.25 97 TRP A C 1
ATOM 745 O O . TRP A 1 97 ? 11.469 7.126 -16.044 1.00 92.25 97 TRP A O 1
ATOM 755 N N . SER A 1 98 ? 12.861 8.691 -15.226 1.00 89.50 98 SER A N 1
ATOM 756 C CA . SER A 1 98 ? 13.483 9.018 -16.504 1.00 89.50 98 SER A CA 1
ATOM 757 C C . SER A 1 98 ? 14.768 8.217 -16.665 1.00 89.50 98 SER A C 1
ATOM 759 O O . SER A 1 98 ? 15.648 8.277 -15.804 1.00 89.50 98 SER A O 1
ATOM 761 N N . TYR A 1 99 ? 14.896 7.505 -17.782 1.00 87.12 99 TYR A N 1
ATOM 762 C CA . TYR A 1 99 ? 16.127 6.805 -18.113 1.00 87.12 99 TYR A CA 1
ATOM 763 C C . TYR A 1 99 ? 17.281 7.797 -18.308 1.00 87.12 99 TYR A C 1
ATOM 765 O O . TYR A 1 99 ? 17.136 8.835 -18.959 1.00 87.12 99 TYR A O 1
ATOM 773 N N . SER A 1 100 ? 18.453 7.447 -17.785 1.00 81.56 100 SER A N 1
ATOM 774 C CA . SER A 1 100 ? 19.697 8.156 -18.065 1.00 81.56 100 SER A CA 1
ATOM 775 C C . SER A 1 100 ? 20.775 7.158 -18.452 1.00 81.56 100 SER A C 1
ATOM 777 O O . SER A 1 100 ? 21.025 6.206 -17.714 1.00 81.56 100 SER A O 1
ATOM 779 N N . SER A 1 101 ? 21.466 7.413 -19.563 1.00 71.12 101 SER A N 1
ATOM 780 C CA . SER A 1 101 ? 22.593 6.594 -20.027 1.00 71.12 101 SER A CA 1
ATOM 781 C C . SER A 1 101 ? 23.813 6.655 -19.101 1.00 71.12 101 SER A C 1
ATOM 783 O O . SER A 1 101 ? 24.733 5.861 -19.249 1.00 71.12 101 SER A O 1
ATOM 785 N N . SER A 1 102 ? 23.838 7.604 -18.159 1.00 68.19 102 SER A N 1
ATOM 786 C CA . SER A 1 102 ? 24.851 7.695 -17.102 1.00 68.19 102 SER A CA 1
ATOM 787 C C . SER A 1 102 ? 24.530 6.845 -15.870 1.00 68.19 102 SER A C 1
ATOM 789 O O . SER A 1 102 ? 25.348 6.763 -14.955 1.00 68.19 102 SER A O 1
ATOM 791 N N . SER A 1 103 ? 23.337 6.247 -15.810 1.00 65.69 103 SER A N 1
ATOM 792 C CA . SER A 1 103 ? 22.939 5.388 -14.700 1.00 65.69 103 SER A CA 1
ATOM 793 C C . SER A 1 103 ? 23.626 4.023 -14.809 1.00 65.69 103 SER A C 1
ATOM 795 O O . SER A 1 103 ? 23.786 3.518 -15.920 1.00 65.69 103 SER A O 1
ATOM 797 N N . PRO A 1 104 ? 23.979 3.370 -13.687 1.00 69.38 104 PRO A N 1
ATOM 798 C CA . PRO A 1 104 ? 24.478 1.994 -13.705 1.00 69.38 104 PRO A CA 1
ATOM 799 C C . PRO A 1 104 ? 23.430 0.971 -14.178 1.00 69.38 104 PRO A C 1
ATOM 801 O O . PRO A 1 104 ? 23.731 -0.219 -14.255 1.00 69.38 104 PRO A O 1
ATOM 804 N N . THR A 1 105 ? 22.191 1.391 -14.459 1.00 68.62 105 THR A N 1
ATOM 805 C CA . THR A 1 105 ? 21.131 0.484 -14.889 1.00 68.62 105 THR A CA 1
ATOM 806 C C . THR A 1 105 ? 21.317 0.034 -16.344 1.00 68.62 105 THR A C 1
ATOM 808 O O . THR A 1 105 ? 21.522 0.876 -17.222 1.00 68.62 105 THR A O 1
ATOM 811 N N . PRO A 1 106 ? 21.190 -1.276 -16.622 1.00 68.25 106 PRO A N 1
ATOM 812 C CA . PRO A 1 106 ? 21.292 -1.835 -17.965 1.00 68.25 106 PRO A CA 1
ATOM 813 C C . PRO A 1 106 ? 20.309 -1.179 -18.929 1.00 68.25 106 PRO A C 1
ATOM 815 O O . PRO A 1 106 ? 19.137 -1.054 -18.580 1.00 68.25 106 PRO A O 1
ATOM 818 N N . GLY A 1 107 ? 20.794 -0.843 -20.127 1.00 82.19 107 GLY A N 1
ATOM 819 C CA . GLY A 1 107 ? 20.016 -0.646 -21.352 1.00 82.19 107 GLY A CA 1
ATOM 820 C C . GLY A 1 107 ? 18.861 0.364 -21.321 1.00 82.19 107 GLY A C 1
ATOM 821 O O . GLY A 1 107 ? 18.313 0.747 -20.294 1.00 82.19 107 GLY A O 1
ATOM 822 N N . VAL A 1 108 ? 18.454 0.812 -22.502 1.00 89.38 108 VAL A N 1
ATOM 823 C CA . VAL A 1 108 ? 17.257 1.647 -22.642 1.00 89.38 108 VAL A CA 1
ATOM 824 C C . VAL A 1 108 ? 16.019 0.771 -22.375 1.00 89.38 108 VAL A C 1
ATOM 826 O O . VAL A 1 108 ? 15.901 -0.278 -23.013 1.00 89.38 108 VAL A O 1
ATOM 829 N N . PRO A 1 109 ? 15.096 1.148 -21.469 1.00 91.56 109 PRO A N 1
ATOM 830 C CA . PRO A 1 109 ? 13.918 0.340 -21.162 1.00 91.56 109 PRO A CA 1
ATOM 831 C C . PRO A 1 109 ? 12.973 0.256 -22.366 1.00 91.56 109 PRO A C 1
ATOM 833 O O . PRO A 1 109 ? 12.580 1.278 -22.926 1.00 91.56 109 PRO A O 1
ATOM 836 N N . VAL A 1 110 ? 12.568 -0.963 -22.729 1.00 92.00 110 VAL A N 1
ATOM 837 C CA . VAL A 1 110 ? 11.623 -1.220 -23.835 1.00 92.00 110 VAL A CA 1
ATOM 838 C C . VAL A 1 110 ? 10.342 -1.888 -23.345 1.00 92.00 110 VAL A C 1
ATOM 840 O O . VAL A 1 110 ? 9.268 -1.646 -23.892 1.00 92.00 110 VAL A O 1
ATOM 843 N N . LYS A 1 111 ? 10.427 -2.713 -22.297 1.00 93.06 111 LYS A N 1
ATOM 844 C CA . LYS A 1 111 ? 9.275 -3.433 -21.746 1.00 93.06 111 LYS A CA 1
ATOM 845 C C . LYS A 1 111 ? 9.350 -3.504 -20.230 1.00 93.06 111 LYS A C 1
ATOM 847 O O . LYS A 1 111 ? 10.387 -3.870 -19.690 1.00 93.06 111 LYS A O 1
ATOM 852 N N . VAL A 1 112 ? 8.238 -3.249 -19.544 1.00 93.31 112 VAL A N 1
ATOM 853 C CA . VAL A 1 112 ? 8.122 -3.562 -18.113 1.00 93.31 112 VAL A CA 1
ATOM 854 C C . VAL A 1 112 ? 7.665 -5.007 -17.935 1.00 93.31 112 VAL A C 1
ATOM 856 O O . VAL A 1 112 ? 6.741 -5.469 -18.601 1.00 93.31 112 VAL A O 1
ATOM 859 N N . ILE A 1 113 ? 8.353 -5.727 -17.054 1.00 94.50 113 ILE A N 1
ATOM 860 C CA . ILE A 1 113 ? 8.130 -7.143 -16.750 1.00 94.50 113 ILE A CA 1
ATOM 861 C C . ILE A 1 113 ? 7.288 -7.285 -15.487 1.00 94.50 113 ILE A C 1
ATOM 863 O O . ILE A 1 113 ? 6.349 -8.075 -15.457 1.00 94.50 113 ILE A O 1
ATOM 867 N N . ALA A 1 114 ? 7.631 -6.533 -14.441 1.00 95.69 114 ALA A N 1
ATOM 868 C CA . ALA A 1 114 ? 6.991 -6.643 -13.141 1.00 95.69 114 ALA A CA 1
ATOM 869 C C . ALA A 1 114 ? 6.998 -5.307 -12.399 1.00 95.69 114 ALA A C 1
ATOM 871 O O . ALA A 1 114 ? 7.885 -4.473 -12.591 1.00 95.69 114 ALA A O 1
ATOM 872 N N . CYS A 1 115 ? 6.017 -5.137 -11.517 1.00 96.31 115 CYS A N 1
ATOM 873 C CA . CYS A 1 115 ? 5.954 -4.036 -10.571 1.00 96.31 115 CYS A CA 1
ATOM 874 C C . CYS A 1 115 ? 5.393 -4.538 -9.248 1.00 96.31 115 CYS A C 1
ATOM 876 O O . CYS A 1 115 ? 4.389 -5.251 -9.230 1.00 96.31 115 CYS A O 1
ATOM 878 N N . CYS A 1 116 ? 6.035 -4.174 -8.145 1.00 96.31 116 CYS A N 1
ATOM 879 C CA . CYS A 1 116 ? 5.547 -4.508 -6.815 1.00 96.31 116 CYS A CA 1
ATOM 880 C C . CYS A 1 116 ? 5.865 -3.400 -5.816 1.00 96.31 116 CYS A C 1
ATOM 882 O O . CYS A 1 116 ? 6.927 -2.784 -5.876 1.00 96.31 116 CYS A O 1
ATOM 884 N N . ALA A 1 117 ? 4.945 -3.177 -4.881 1.00 96.31 117 ALA A N 1
ATOM 885 C CA . ALA A 1 117 ? 5.194 -2.343 -3.718 1.00 96.31 117 ALA A CA 1
ATOM 886 C C . ALA A 1 117 ? 5.760 -3.205 -2.580 1.00 96.31 117 ALA A C 1
ATOM 888 O O . ALA A 1 117 ? 5.270 -4.309 -2.330 1.00 96.31 117 ALA A O 1
ATOM 889 N N . LYS A 1 118 ? 6.793 -2.714 -1.896 1.00 95.88 118 LYS A N 1
ATOM 890 C CA . LYS A 1 118 ? 7.428 -3.363 -0.742 1.00 95.88 118 LYS A CA 1
ATOM 891 C C . LYS A 1 118 ? 7.75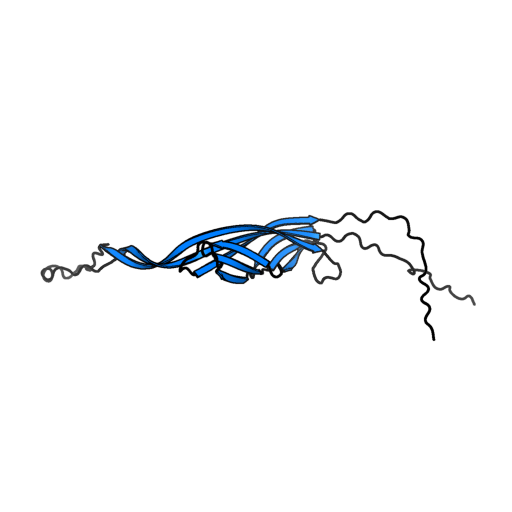4 -2.339 0.338 1.00 95.88 118 LYS A C 1
ATOM 893 O O . LYS A 1 118 ? 7.621 -1.135 0.128 1.00 95.88 118 LYS A O 1
ATOM 898 N N . ASN A 1 119 ? 8.180 -2.843 1.496 1.00 96.06 119 ASN A N 1
ATOM 899 C CA . ASN A 1 119 ? 8.674 -2.032 2.610 1.00 96.06 119 ASN A CA 1
ATOM 900 C C . ASN A 1 119 ? 7.673 -0.950 3.045 1.00 96.06 119 ASN A C 1
ATOM 902 O O . ASN A 1 119 ? 8.051 0.182 3.332 1.00 96.06 119 ASN A O 1
ATOM 906 N N . ILE A 1 120 ? 6.382 -1.306 3.072 1.00 96.50 120 ILE A N 1
ATOM 907 C CA . ILE A 1 120 ? 5.324 -0.407 3.530 1.00 96.50 120 ILE A CA 1
ATOM 908 C C . ILE A 1 120 ? 5.488 -0.235 5.038 1.00 96.50 120 ILE A C 1
ATOM 910 O O . ILE A 1 120 ? 5.295 -1.189 5.793 1.00 96.50 120 ILE A O 1
ATOM 914 N N . THR A 1 121 ? 5.833 0.971 5.484 1.00 96.94 121 THR A N 1
ATOM 915 C CA . THR A 1 121 ? 5.821 1.305 6.911 1.00 96.94 121 THR A CA 1
ATOM 916 C C . THR A 1 121 ? 4.668 2.244 7.204 1.00 96.94 121 THR A C 1
ATOM 918 O O . THR A 1 121 ? 4.368 3.140 6.415 1.00 96.94 121 THR A O 1
ATOM 921 N N . VAL A 1 122 ? 3.997 2.018 8.332 1.00 97.25 122 VAL A N 1
ATOM 922 C CA . VAL A 1 122 ? 2.794 2.753 8.720 1.00 97.25 122 VAL A CA 1
ATOM 923 C C . VAL A 1 122 ? 2.967 3.274 10.137 1.00 97.25 122 VAL A C 1
ATOM 925 O O . VAL A 1 122 ? 3.379 2.553 11.045 1.00 97.25 122 VAL A O 1
ATOM 928 N N . ARG A 1 123 ? 2.638 4.547 10.330 1.00 97.12 123 ARG A N 1
ATOM 929 C CA . ARG A 1 123 ? 2.474 5.186 11.630 1.00 97.12 123 ARG A CA 1
ATOM 930 C C . ARG A 1 123 ? 1.078 5.767 11.698 1.00 97.12 123 ARG A C 1
ATOM 932 O O . ARG A 1 123 ? 0.614 6.419 10.768 1.00 97.12 123 ARG A O 1
ATOM 939 N N . GLN A 1 124 ? 0.425 5.553 12.821 1.00 96.00 124 GLN A N 1
ATOM 940 C CA . GLN A 1 124 ? -0.952 5.961 13.037 1.00 96.00 124 GLN A CA 1
ATOM 941 C C . GLN A 1 124 ? -1.030 6.959 14.183 1.00 96.00 124 GLN A C 1
ATOM 943 O O . GLN A 1 124 ? -0.262 6.884 15.143 1.00 96.00 124 GLN A O 1
ATOM 948 N N . GLN A 1 125 ? -1.958 7.900 14.082 1.00 95.50 125 GLN A N 1
ATOM 949 C CA . GLN A 1 125 ? -2.199 8.892 15.115 1.00 95.50 125 GLN A CA 1
ATOM 950 C C . GLN A 1 125 ? -3.694 9.164 15.215 1.00 95.50 125 GLN A C 1
ATOM 952 O O . GLN A 1 125 ? -4.350 9.446 14.214 1.00 95.50 125 GLN A O 1
ATOM 957 N N . LEU A 1 126 ? -4.212 9.119 16.437 1.00 93.06 126 LEU A N 1
ATOM 958 C CA . LEU A 1 126 ? -5.583 9.488 16.746 1.00 93.06 126 LEU A CA 1
ATOM 959 C C . LEU A 1 126 ? -5.572 10.849 17.453 1.00 93.06 126 LEU A C 1
ATOM 961 O O . LEU A 1 126 ? -4.864 11.025 18.443 1.00 93.06 126 LEU A O 1
ATOM 965 N N . VAL A 1 127 ? -6.301 11.824 16.913 1.00 91.06 127 VAL A N 1
ATOM 966 C CA . VAL A 1 127 ? -6.338 13.205 17.412 1.00 91.06 127 VAL A CA 1
ATOM 967 C C . VAL A 1 127 ? -7.774 13.549 17.826 1.00 91.06 127 VAL A C 1
ATOM 969 O O . VAL A 1 127 ? -8.638 13.669 16.952 1.00 91.06 127 VAL A O 1
ATOM 972 N N . PRO A 1 128 ? -8.060 13.708 19.131 1.00 86.12 128 PRO A N 1
ATOM 973 C CA . PRO A 1 128 ? -9.385 14.102 19.604 1.00 86.12 128 PRO A CA 1
ATOM 974 C C . PRO A 1 128 ? -9.725 15.527 19.154 1.00 86.12 128 PRO A C 1
ATOM 976 O O . PRO A 1 128 ? -8.874 16.417 19.194 1.00 86.12 128 PRO A O 1
ATOM 979 N N . ILE A 1 129 ? -10.968 15.744 18.714 1.00 86.12 129 ILE A N 1
ATOM 980 C CA . ILE A 1 129 ? -11.467 17.065 18.310 1.00 86.12 129 ILE A CA 1
ATOM 981 C C . ILE A 1 129 ? -12.354 17.625 19.439 1.00 86.12 129 ILE A C 1
ATOM 983 O O . ILE A 1 129 ? -13.243 16.911 19.905 1.00 86.12 129 ILE A O 1
ATOM 987 N N . PRO A 1 130 ? -12.163 18.891 19.871 1.00 75.69 130 PRO A N 1
ATOM 988 C CA . PRO A 1 130 ? -12.831 19.455 21.053 1.00 75.69 130 PRO A CA 1
ATOM 989 C C . PRO A 1 130 ? -14.364 19.419 21.032 1.00 75.69 130 PRO A C 1
ATOM 991 O O . PRO A 1 130 ? -14.985 19.378 22.086 1.00 75.69 130 PRO A O 1
ATOM 994 N N . SER A 1 131 ? -14.984 19.424 19.849 1.00 73.00 131 SER A N 1
ATOM 995 C CA . SER A 1 131 ? -16.443 19.393 19.687 1.00 73.00 131 SER A CA 1
ATOM 996 C C . SER A 1 131 ? -17.070 18.008 19.913 1.00 73.00 131 SER A C 1
ATOM 998 O O . SER A 1 131 ? -18.283 17.880 19.810 1.00 73.00 131 SER A O 1
ATOM 1000 N N . GLY A 1 132 ? -16.272 16.972 20.206 1.00 65.19 132 GLY A N 1
ATOM 1001 C CA . GLY A 1 132 ? -16.721 15.680 20.742 1.00 65.19 132 GLY A CA 1
ATOM 1002 C C . GLY A 1 132 ? -17.438 14.736 19.771 1.00 65.19 132 GLY A C 1
ATOM 1003 O O . GLY A 1 132 ? -17.485 13.541 20.035 1.00 65.19 132 GLY A O 1
ATOM 1004 N N . SER A 1 133 ? -17.953 15.225 18.641 1.00 81.50 133 SER A N 1
ATOM 1005 C CA . SER A 1 133 ? -18.738 14.405 17.705 1.00 81.50 133 SER A CA 1
ATOM 1006 C C . SER A 1 133 ? -17.910 13.420 16.872 1.00 81.50 133 SER A C 1
ATOM 1008 O O . SER A 1 133 ? -18.464 12.488 16.298 1.00 81.50 133 SER A O 1
ATOM 1010 N N . TYR A 1 134 ? -16.597 13.629 16.765 1.00 85.62 134 TYR A N 1
ATOM 1011 C CA . TYR A 1 134 ? -15.699 12.828 15.930 1.00 85.62 134 TYR A CA 1
ATOM 1012 C C . TYR A 1 134 ? -14.254 12.945 16.405 1.00 85.62 134 TYR A C 1
ATOM 1014 O O . TYR A 1 134 ? -13.847 13.933 17.017 1.00 85.62 134 TYR A O 1
ATOM 1022 N N . THR A 1 135 ? -13.463 11.934 16.067 1.00 91.12 135 THR A N 1
ATOM 1023 C CA . THR A 1 135 ? -12.017 11.904 16.284 1.00 91.12 135 THR A CA 1
ATOM 1024 C C . THR A 1 135 ? -11.313 11.880 14.930 1.00 91.12 135 THR A C 1
ATOM 1026 O O . THR A 1 135 ? -11.795 11.261 13.984 1.00 91.12 135 THR A O 1
ATOM 1029 N N . LEU A 1 136 ? -10.184 12.576 14.797 1.00 93.88 136 LEU A N 1
ATOM 1030 C CA . LEU A 1 136 ? -9.406 12.583 13.560 1.00 93.88 136 LEU A CA 1
ATOM 1031 C C . LEU A 1 136 ? -8.373 11.457 13.590 1.00 93.88 136 LEU A C 1
ATOM 1033 O O . LEU A 1 136 ? -7.415 11.511 14.361 1.00 93.88 136 LEU A O 1
ATOM 1037 N N . ALA A 1 137 ? -8.527 10.473 12.714 1.00 95.94 137 ALA A N 1
ATOM 1038 C CA . ALA A 1 137 ? -7.522 9.452 12.470 1.00 95.94 137 ALA A CA 1
ATOM 1039 C C . ALA A 1 137 ? -6.559 9.914 11.369 1.00 95.94 137 ALA A C 1
ATOM 1041 O O . ALA A 1 137 ? -6.976 10.443 10.336 1.00 95.94 137 ALA A O 1
ATOM 1042 N N . ARG A 1 138 ? -5.256 9.727 11.586 1.00 96.69 138 ARG A N 1
ATOM 1043 C CA . ARG A 1 138 ? -4.191 10.027 10.625 1.00 96.69 138 ARG A CA 1
ATOM 1044 C C . ARG A 1 138 ? -3.323 8.800 10.411 1.00 96.69 138 ARG A C 1
ATOM 1046 O O . ARG A 1 138 ? -2.912 8.149 11.370 1.00 96.69 138 ARG A O 1
ATOM 1053 N N . ALA A 1 139 ? -3.016 8.543 9.151 1.00 97.56 139 ALA A N 1
ATOM 1054 C CA . ALA A 1 139 ? -2.070 7.536 8.712 1.00 97.56 139 ALA A CA 1
ATOM 1055 C C . ALA A 1 139 ? -0.902 8.255 8.045 1.00 97.56 139 ALA A C 1
ATOM 1057 O O . ALA A 1 139 ? -1.121 9.052 7.138 1.00 97.56 139 ALA A O 1
ATOM 1058 N N . PHE A 1 140 ? 0.317 7.971 8.480 1.00 97.62 140 PHE A N 1
ATOM 1059 C CA . PHE A 1 140 ? 1.556 8.374 7.827 1.00 97.62 140 PHE A CA 1
ATOM 1060 C C . PHE A 1 140 ? 2.240 7.113 7.331 1.00 97.62 140 PHE A C 1
ATOM 1062 O O . PHE A 1 140 ? 2.434 6.182 8.109 1.00 97.62 140 PHE A O 1
ATOM 1069 N N . TYR A 1 141 ? 2.596 7.064 6.058 1.00 97.56 141 TYR A N 1
ATOM 1070 C CA . TYR A 1 141 ? 3.193 5.869 5.484 1.00 97.56 141 TYR A CA 1
ATOM 1071 C C . TYR A 1 141 ? 4.198 6.205 4.396 1.00 97.56 141 TYR A C 1
ATOM 1073 O O . TYR A 1 141 ? 4.190 7.285 3.807 1.00 97.56 141 TYR A O 1
ATOM 1081 N N . ASN A 1 142 ? 5.096 5.266 4.152 1.00 97.69 142 ASN A N 1
ATOM 1082 C CA . ASN A 1 142 ? 6.004 5.273 3.020 1.00 97.69 142 ASN A CA 1
ATOM 1083 C C . ASN A 1 142 ? 6.165 3.840 2.506 1.00 97.69 142 ASN A C 1
ATOM 1085 O O . ASN A 1 142 ? 5.868 2.878 3.214 1.00 97.69 142 ASN A O 1
ATOM 1089 N N . TYR A 1 143 ? 6.586 3.709 1.258 1.00 97.56 143 TYR A N 1
ATOM 1090 C CA . TYR A 1 143 ? 6.818 2.433 0.605 1.00 97.56 143 TYR A CA 1
ATOM 1091 C C . TYR A 1 143 ? 7.785 2.600 -0.564 1.00 97.56 143 TYR A C 1
ATOM 1093 O O . TYR A 1 143 ? 8.087 3.709 -1.018 1.00 97.56 143 TYR A O 1
ATOM 1101 N N . GLU A 1 144 ? 8.252 1.467 -1.061 1.00 97.50 144 GLU A N 1
ATOM 1102 C CA . GLU A 1 144 ? 9.130 1.369 -2.214 1.00 97.50 144 GLU A CA 1
ATOM 1103 C C . GLU A 1 144 ? 8.392 0.664 -3.343 1.00 97.50 144 GLU A C 1
ATOM 1105 O O . GLU A 1 144 ? 7.742 -0.358 -3.123 1.00 97.50 144 GLU A O 1
ATOM 1110 N N . VAL A 1 145 ? 8.500 1.189 -4.557 1.00 97.31 145 VAL A N 1
ATOM 1111 C CA . VAL A 1 145 ? 7.979 0.550 -5.764 1.00 97.31 145 VAL A CA 1
ATOM 1112 C C . VAL A 1 145 ? 9.155 -0.009 -6.540 1.00 97.31 145 VAL A C 1
ATOM 1114 O O . VAL A 1 145 ? 9.990 0.741 -7.043 1.00 97.31 145 VAL A O 1
ATOM 1117 N N . LEU A 1 146 ? 9.225 -1.329 -6.637 1.00 96.75 146 LEU A N 1
ATOM 1118 C CA . LEU A 1 146 ? 10.210 -2.021 -7.453 1.00 96.75 146 LEU A CA 1
ATOM 1119 C C . LEU A 1 146 ? 9.620 -2.258 -8.834 1.00 96.75 146 LEU A C 1
ATOM 1121 O O . LEU A 1 146 ? 8.578 -2.905 -8.954 1.00 96.75 146 LEU A O 1
ATOM 1125 N N . VAL A 1 147 ? 10.301 -1.769 -9.864 1.00 95.94 147 VAL A N 1
ATOM 1126 C CA . VAL A 1 147 ? 9.916 -1.964 -11.262 1.00 95.94 147 VAL A CA 1
ATOM 1127 C C . VAL A 1 147 ? 11.025 -2.719 -11.965 1.00 95.94 147 VAL A C 1
ATOM 1129 O O . VAL A 1 147 ? 12.155 -2.240 -12.032 1.00 95.94 147 VAL A O 1
ATOM 1132 N N . THR A 1 148 ? 10.702 -3.885 -12.508 1.00 95.31 148 THR A N 1
ATOM 1133 C CA . THR A 1 148 ? 11.632 -4.677 -13.311 1.00 95.31 14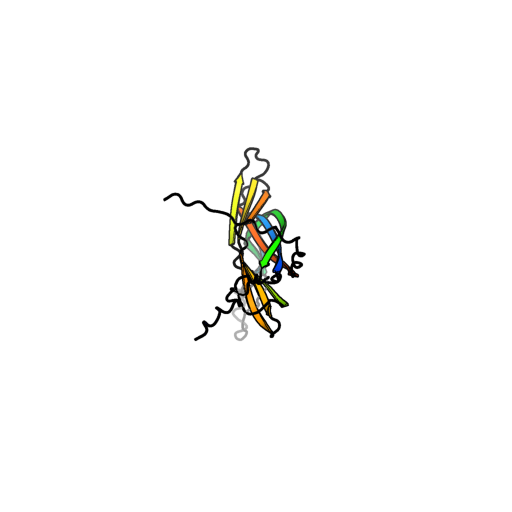8 THR A CA 1
ATOM 1134 C C . THR A 1 148 ? 11.310 -4.477 -14.784 1.00 95.31 148 THR A C 1
ATOM 1136 O O . THR A 1 148 ? 10.177 -4.716 -15.204 1.00 95.31 148 THR A O 1
ATOM 1139 N N . TYR A 1 149 ? 12.292 -4.059 -15.577 1.00 94.44 149 TYR A N 1
ATOM 1140 C CA . TYR A 1 149 ? 12.156 -3.840 -17.017 1.00 94.44 149 TYR A CA 1
ATOM 1141 C C . TYR A 1 149 ? 13.193 -4.642 -17.809 1.00 94.44 149 TYR A C 1
ATOM 1143 O O . TYR A 1 149 ? 14.210 -5.056 -17.257 1.00 94.44 149 TYR A O 1
ATOM 1151 N N . ALA A 1 150 ? 12.924 -4.855 -19.098 1.00 93.50 150 ALA A N 1
ATOM 1152 C CA . ALA A 1 150 ? 13.857 -5.396 -20.081 1.00 93.50 150 ALA A CA 1
ATOM 1153 C C . ALA A 1 150 ? 14.285 -4.320 -21.087 1.00 93.50 150 ALA A C 1
ATOM 1155 O O . ALA A 1 150 ? 13.474 -3.473 -21.492 1.00 93.50 150 ALA A O 1
ATOM 1156 N N . ASP A 1 151 ? 15.544 -4.389 -21.506 1.00 91.38 151 ASP A N 1
ATOM 1157 C CA . ASP A 1 151 ? 16.062 -3.652 -22.656 1.00 91.38 151 ASP A CA 1
ATOM 1158 C C . ASP A 1 151 ? 15.782 -4.384 -23.987 1.00 91.38 151 ASP A C 1
ATOM 1160 O O . ASP A 1 151 ? 15.192 -5.467 -24.020 1.00 91.38 151 ASP A O 1
ATOM 1164 N N . ALA A 1 152 ? 16.200 -3.785 -25.107 1.00 89.56 152 ALA A N 1
ATOM 1165 C CA . ALA A 1 152 ? 16.048 -4.380 -26.439 1.00 89.56 152 ALA A CA 1
ATOM 1166 C C . ALA A 1 152 ? 16.861 -5.676 -26.641 1.00 89.56 152 ALA A C 1
ATOM 1168 O O . ALA A 1 152 ? 16.527 -6.472 -27.515 1.00 89.56 152 ALA A O 1
ATOM 1169 N N . ALA A 1 153 ? 17.919 -5.881 -25.852 1.00 90.75 153 ALA A N 1
ATOM 1170 C CA . ALA A 1 153 ? 18.754 -7.079 -25.880 1.00 90.75 153 ALA A CA 1
ATOM 1171 C C . ALA A 1 153 ? 18.223 -8.191 -24.952 1.00 90.75 153 ALA A C 1
ATOM 1173 O O . ALA A 1 153 ? 18.761 -9.296 -24.947 1.00 90.75 153 ALA A O 1
ATOM 1174 N N . GLY A 1 154 ? 17.157 -7.921 -24.191 1.00 89.69 154 GLY A N 1
ATOM 1175 C CA . GLY A 1 154 ? 16.556 -8.853 -23.244 1.00 89.69 154 GLY A CA 1
ATOM 1176 C C . GLY A 1 154 ? 17.208 -8.862 -21.859 1.00 89.69 154 GLY A C 1
ATOM 1177 O O . GLY A 1 154 ? 16.817 -9.680 -21.027 1.00 89.69 154 GLY A O 1
ATOM 1178 N N . HIS A 1 155 ? 18.158 -7.968 -21.567 1.00 91.38 155 HIS A N 1
ATOM 1179 C CA . HIS A 1 155 ? 18.701 -7.839 -20.216 1.00 91.38 155 HIS A CA 1
ATOM 1180 C C . HIS A 1 155 ? 17.681 -7.185 -19.296 1.00 91.38 155 HIS A C 1
ATOM 1182 O O . HIS A 1 155 ? 17.028 -6.203 -19.657 1.00 91.38 155 HIS A O 1
ATOM 1188 N N . THR A 1 156 ? 17.578 -7.710 -18.079 1.00 92.69 156 THR A N 1
ATOM 1189 C CA . THR A 1 156 ? 16.628 -7.220 -17.084 1.00 92.69 156 THR A CA 1
ATOM 1190 C C . THR A 1 156 ? 17.302 -6.333 -16.049 1.00 92.69 156 THR A C 1
ATOM 1192 O O . THR A 1 156 ? 18.356 -6.681 -15.519 1.00 92.69 156 THR A O 1
ATOM 1195 N N . ALA A 1 157 ? 16.645 -5.236 -15.693 1.00 92.12 157 ALA A N 1
ATOM 1196 C CA . ALA A 1 157 ? 17.058 -4.315 -14.645 1.00 92.12 157 ALA A CA 1
ATOM 1197 C C . ALA A 1 157 ? 15.904 -4.080 -13.671 1.00 92.12 157 ALA A C 1
ATOM 1199 O O . ALA A 1 157 ? 14.742 -4.119 -14.074 1.00 92.12 157 ALA A O 1
ATOM 1200 N N . THR A 1 158 ? 16.211 -3.808 -12.402 1.00 93.50 158 THR A N 1
ATOM 1201 C CA . THR A 1 158 ? 15.206 -3.386 -11.417 1.00 93.50 158 THR A CA 1
ATOM 1202 C C . THR A 1 158 ? 15.547 -2.001 -10.897 1.00 93.50 158 THR A C 1
ATOM 1204 O O . THR A 1 158 ? 16.682 -1.749 -10.498 1.00 93.50 158 THR A O 1
ATOM 1207 N N . ILE A 1 159 ? 14.554 -1.117 -10.899 1.00 93.50 159 ILE A N 1
ATOM 1208 C CA . ILE A 1 159 ? 14.634 0.222 -10.319 1.00 93.50 159 ILE A CA 1
ATOM 1209 C C . ILE A 1 159 ? 13.731 0.307 -9.095 1.00 93.50 159 ILE A C 1
ATOM 1211 O O . ILE A 1 159 ? 12.681 -0.336 -9.040 1.00 93.50 159 ILE A O 1
ATOM 1215 N N . THR A 1 160 ? 14.134 1.139 -8.142 1.00 94.88 160 THR A N 1
ATOM 1216 C CA . THR A 1 160 ? 13.375 1.414 -6.923 1.00 94.88 160 THR A CA 1
ATOM 1217 C C . THR A 1 160 ? 12.889 2.856 -6.952 1.00 94.88 160 THR A C 1
ATOM 1219 O O . THR A 1 160 ? 13.695 3.781 -7.048 1.00 94.88 160 THR A O 1
ATOM 1222 N N . LEU A 1 161 ? 11.575 3.054 -6.859 1.00 94.50 161 LEU A N 1
ATOM 1223 C CA . LEU A 1 161 ? 10.938 4.366 -6.756 1.00 94.50 161 LEU A CA 1
ATOM 1224 C C . LEU A 1 161 ? 10.429 4.549 -5.330 1.00 94.50 161 LEU A C 1
ATOM 1226 O O . LEU A 1 161 ? 9.611 3.770 -4.844 1.00 94.50 161 LEU A O 1
ATOM 1230 N N . MET A 1 162 ? 10.925 5.577 -4.650 1.00 95.69 162 MET A N 1
ATOM 1231 C CA . MET A 1 162 ? 10.540 5.867 -3.271 1.00 95.69 162 MET A CA 1
ATOM 1232 C C . MET A 1 162 ? 9.242 6.672 -3.249 1.00 95.69 162 MET A C 1
ATOM 1234 O O . MET A 1 162 ? 9.157 7.712 -3.903 1.00 95.69 162 MET A O 1
ATOM 1238 N N . SER A 1 163 ? 8.260 6.258 -2.441 1.00 95.31 163 SER A N 1
ATOM 1239 C CA . SER A 1 163 ? 7.006 7.008 -2.284 1.00 95.31 163 SER A CA 1
ATOM 1240 C C . SER A 1 163 ? 7.201 8.410 -1.709 1.00 95.31 163 SER A C 1
ATOM 1242 O O . SER A 1 163 ? 6.360 9.284 -1.928 1.00 95.31 163 SER A O 1
ATOM 1244 N N . GLY A 1 164 ? 8.268 8.598 -0.926 1.00 93.44 164 GLY A N 1
ATOM 1245 C CA . GLY A 1 164 ? 8.382 9.700 0.022 1.00 93.44 164 GLY A CA 1
ATOM 1246 C C . GLY A 1 164 ? 7.365 9.576 1.169 1.00 93.44 164 GLY A C 1
ATOM 1247 O O . GLY A 1 164 ? 6.593 8.613 1.217 1.00 93.44 164 GLY A O 1
ATOM 1248 N N . PRO A 1 165 ? 7.356 10.526 2.118 1.00 94.50 165 PRO A N 1
ATOM 1249 C CA . PRO A 1 165 ? 6.364 10.555 3.185 1.00 94.50 165 PRO A CA 1
ATOM 1250 C C . PRO A 1 165 ? 4.972 10.852 2.613 1.00 94.50 165 PRO A C 1
ATOM 1252 O O . PRO A 1 165 ? 4.736 11.910 2.028 1.00 94.50 165 PRO A O 1
ATOM 1255 N N . ARG A 1 166 ? 4.041 9.919 2.805 1.00 95.00 166 ARG A N 1
ATOM 1256 C CA . ARG A 1 166 ? 2.627 10.045 2.445 1.00 95.00 166 ARG A CA 1
ATOM 1257 C C . ARG A 1 166 ? 1.778 10.109 3.698 1.00 95.00 166 ARG A C 1
ATOM 1259 O O . ARG A 1 166 ? 2.176 9.631 4.763 1.00 95.00 166 ARG A O 1
ATOM 1266 N N . TRP A 1 167 ? 0.608 10.722 3.577 1.00 95.50 167 TRP A N 1
ATOM 1267 C CA . TRP A 1 167 ? -0.343 10.751 4.671 1.00 95.50 167 TRP A CA 1
ATOM 1268 C C . TRP A 1 167 ? -1.780 10.831 4.173 1.00 95.50 167 TRP A C 1
ATOM 1270 O O . TRP A 1 167 ? -2.063 11.428 3.137 1.00 95.50 167 TRP A O 1
ATOM 1280 N N . GLN A 1 168 ? -2.683 10.248 4.954 1.00 96.62 168 GLN A N 1
ATOM 1281 C CA . GLN A 1 168 ? -4.125 10.344 4.763 1.00 96.62 168 GLN A CA 1
ATOM 1282 C C . GLN A 1 168 ? -4.813 10.572 6.108 1.00 96.62 168 GLN A C 1
ATOM 1284 O O . GLN A 1 168 ? -4.253 10.288 7.172 1.00 96.62 168 GLN A O 1
ATOM 1289 N N . ARG A 1 169 ? -6.031 11.115 6.065 1.00 96.06 169 ARG A N 1
ATOM 1290 C CA . ARG A 1 169 ? -6.832 11.387 7.260 1.00 96.06 169 ARG A CA 1
ATOM 1291 C C . ARG A 1 169 ? -8.290 11.010 7.047 1.00 96.06 169 ARG A C 1
ATOM 1293 O O . ARG A 1 169 ? -8.824 11.254 5.971 1.00 96.06 169 ARG A O 1
ATOM 1300 N N . ALA A 1 170 ? -8.924 10.517 8.099 1.00 95.50 170 ALA A N 1
ATOM 1301 C CA . ALA A 1 170 ? -10.344 10.199 8.133 1.00 95.50 170 ALA A CA 1
ATOM 1302 C C . ALA A 1 170 ? -10.956 10.658 9.462 1.00 95.50 170 ALA A C 1
ATOM 1304 O O . ALA A 1 170 ? -10.267 10.725 10.483 1.00 95.50 170 ALA A O 1
ATOM 1305 N N . PHE A 1 171 ? -12.245 10.986 9.447 1.00 94.12 171 PHE A N 1
ATOM 1306 C CA . PHE A 1 171 ? -13.014 11.164 10.675 1.00 94.12 171 PHE A CA 1
ATOM 1307 C C . PHE A 1 171 ? -13.585 9.813 11.085 1.00 94.12 171 PHE A C 1
ATOM 1309 O O . PHE A 1 171 ? -14.158 9.120 10.251 1.00 94.12 171 PHE A O 1
ATOM 1316 N N . VAL A 1 172 ? -13.408 9.461 12.351 1.00 93.12 172 VAL A N 1
ATOM 1317 C CA . VAL A 1 172 ? -13.893 8.215 12.948 1.00 93.12 172 VAL A CA 1
ATOM 1318 C C . VAL A 1 172 ? -14.708 8.528 14.194 1.00 93.12 172 VAL A C 1
ATOM 1320 O O . VAL A 1 172 ? -14.567 9.593 14.812 1.00 93.12 172 VAL A O 1
ATOM 1323 N N . SER A 1 173 ? -15.564 7.589 14.559 1.00 88.69 173 SER A N 1
ATOM 1324 C CA . SER A 1 173 ? -16.447 7.674 15.708 1.00 88.69 173 SER A CA 1
ATOM 1325 C C . SER A 1 173 ? -15.635 7.845 16.996 1.00 88.69 173 SER A C 1
ATOM 1327 O O . SER A 1 173 ? -14.621 7.165 17.191 1.00 88.69 173 SER A O 1
ATOM 1329 N N . PRO A 1 174 ? -16.043 8.757 17.894 1.00 81.00 174 PRO A N 1
ATOM 1330 C CA . PRO A 1 174 ? -15.416 8.890 19.199 1.00 81.00 174 PRO A CA 1
ATOM 1331 C C . PRO A 1 174 ? -15.743 7.648 20.041 1.00 81.00 174 PRO A C 1
ATOM 1333 O O . PRO A 1 174 ? -16.892 7.214 20.099 1.00 81.00 174 PRO A O 1
ATOM 1336 N N . GLY A 1 175 ? -14.748 7.059 20.705 1.00 79.44 175 GLY A N 1
ATOM 1337 C CA . GLY A 1 175 ? -14.988 5.871 21.524 1.00 79.44 175 GLY A CA 1
ATOM 1338 C C . GLY A 1 175 ? -13.741 5.306 22.207 1.00 79.44 175 GLY A C 1
ATOM 1339 O O . GLY A 1 175 ? -12.632 5.763 21.939 1.00 79.44 175 GLY A O 1
ATOM 1340 N N . PRO A 1 176 ? -13.911 4.297 23.083 1.00 80.25 176 PRO A N 1
ATOM 1341 C CA . PRO A 1 176 ? -12.838 3.699 23.887 1.00 80.25 176 PRO A CA 1
ATOM 1342 C C . PRO A 1 176 ? -11.919 2.739 23.104 1.00 80.25 176 PRO A C 1
ATOM 1344 O O . PRO A 1 176 ? -11.154 1.991 23.709 1.00 80.25 176 PRO A O 1
ATOM 1347 N N . GLY A 1 177 ? -12.008 2.712 21.773 1.00 89.25 177 GLY A N 1
ATOM 1348 C CA . GLY A 1 177 ? -11.185 1.847 20.932 1.00 89.25 177 GLY A CA 1
ATOM 1349 C C . GLY A 1 177 ? -9.816 2.449 20.613 1.00 89.25 177 GLY A C 1
ATOM 1350 O O . GLY A 1 177 ? -9.602 3.659 20.700 1.00 89.25 177 GLY A O 1
ATOM 1351 N N . ARG A 1 178 ? -8.883 1.592 20.198 1.00 93.69 178 ARG A N 1
ATOM 1352 C CA . ARG A 1 178 ? -7.603 2.012 19.619 1.00 93.69 178 ARG A CA 1
ATOM 1353 C C . ARG A 1 178 ? -7.730 2.111 18.104 1.00 93.69 178 ARG A C 1
ATOM 1355 O O . ARG A 1 178 ? -8.453 1.337 17.488 1.00 93.69 178 ARG A O 1
ATOM 1362 N N . LEU A 1 179 ? -6.998 3.044 17.508 1.00 95.44 179 LEU A N 1
ATOM 1363 C CA . LEU A 1 179 ? -6.859 3.106 16.058 1.00 95.44 179 LEU A CA 1
ATOM 1364 C C . LEU A 1 179 ? -5.982 1.941 15.580 1.00 95.44 179 LEU A C 1
ATOM 1366 O O . LEU A 1 179 ? -4.967 1.647 16.203 1.00 95.44 179 LEU A O 1
ATOM 1370 N N . GLU A 1 180 ? -6.349 1.320 14.472 1.00 96.00 180 GLU A N 1
ATOM 1371 C CA . GLU A 1 180 ? -5.521 0.412 13.689 1.00 96.00 180 GLU A CA 1
ATOM 1372 C C . GLU A 1 180 ? -5.603 0.844 12.226 1.00 96.00 180 GLU A C 1
ATOM 1374 O O . GLU A 1 180 ? -6.691 1.009 11.672 1.00 96.00 180 GLU A O 1
ATOM 1379 N N . VAL A 1 181 ? -4.450 1.072 11.604 1.00 97.31 181 VAL A N 1
ATOM 1380 C CA . VAL A 1 181 ? -4.363 1.486 10.204 1.00 97.31 181 VAL A CA 1
ATOM 1381 C C . VAL A 1 181 ? -3.754 0.369 9.377 1.00 97.31 181 VAL A C 1
ATOM 1383 O O . VAL A 1 181 ? -2.621 -0.046 9.617 1.00 97.31 181 VAL A O 1
ATOM 1386 N N . GLN A 1 182 ? -4.473 -0.041 8.338 1.00 97.38 182 GLN A N 1
ATOM 1387 C CA . GLN A 1 182 ? -3.978 -0.981 7.342 1.00 97.38 182 GLN A CA 1
ATOM 1388 C C . GLN A 1 182 ? -3.787 -0.251 6.016 1.00 97.38 182 GLN A C 1
ATOM 1390 O O . GLN A 1 182 ? -4.708 0.382 5.501 1.00 97.38 182 GLN A O 1
ATOM 1395 N N . VAL A 1 183 ? -2.575 -0.329 5.468 1.00 97.62 183 VAL A N 1
ATOM 1396 C CA . VAL A 1 183 ? -2.231 0.266 4.173 1.00 97.62 183 VAL A CA 1
ATOM 1397 C C . VAL A 1 183 ? -1.916 -0.853 3.196 1.00 97.62 183 VAL A C 1
ATOM 1399 O O . VAL A 1 183 ? -1.026 -1.669 3.436 1.00 97.62 183 VAL A O 1
ATOM 1402 N N . LYS A 1 184 ? -2.627 -0.870 2.072 1.00 97.44 184 LYS A N 1
ATOM 1403 C CA . LYS A 1 184 ? -2.341 -1.737 0.933 1.00 97.44 184 LYS A CA 1
ATOM 1404 C C . LYS A 1 184 ? -1.945 -0.870 -0.250 1.00 97.44 184 LYS A C 1
ATOM 1406 O O . LYS A 1 184 ? -2.533 0.179 -0.485 1.00 97.44 184 LYS A O 1
ATOM 1411 N N . VAL A 1 185 ? -0.949 -1.321 -0.998 1.00 97.31 185 VAL A N 1
ATOM 1412 C CA . VAL A 1 185 ? -0.418 -0.602 -2.154 1.00 97.31 185 VAL A CA 1
ATOM 1413 C C . VAL A 1 185 ? -0.255 -1.591 -3.299 1.00 97.31 185 VAL A C 1
ATOM 1415 O O . VAL A 1 185 ? 0.285 -2.679 -3.094 1.00 97.31 185 VAL A O 1
ATOM 1418 N N . ALA A 1 186 ? -0.719 -1.237 -4.495 1.00 96.62 186 ALA A N 1
ATOM 1419 C CA . ALA A 1 186 ? -0.529 -2.058 -5.688 1.00 96.62 186 ALA A CA 1
ATOM 1420 C C . ALA A 1 186 ? -0.270 -1.198 -6.922 1.00 96.62 186 ALA A C 1
ATOM 1422 O O . ALA A 1 186 ? -0.851 -0.127 -7.080 1.00 96.62 186 ALA A O 1
ATOM 1423 N N . CYS A 1 187 ? 0.581 -1.688 -7.821 1.00 96.00 187 CYS A N 1
ATOM 1424 C CA . CYS A 1 187 ? 0.751 -1.072 -9.130 1.00 96.00 187 CYS A CA 1
ATOM 1425 C C . CYS A 1 187 ? -0.510 -1.328 -9.966 1.00 96.00 187 CYS A C 1
ATOM 1427 O O . CYS A 1 187 ? -0.899 -2.483 -10.137 1.00 96.00 187 CYS A O 1
ATOM 1429 N N . SER A 1 188 ? -1.142 -0.271 -10.473 1.00 93.75 188 SER A N 1
ATOM 1430 C CA . SER A 1 188 ? -2.381 -0.360 -11.254 1.00 93.75 188 SER A CA 1
ATOM 1431 C C . SER A 1 188 ? -2.132 -0.222 -12.755 1.00 93.75 188 SER A C 1
ATOM 1433 O O . SER A 1 188 ? -2.711 -0.964 -13.546 1.00 93.75 188 SER A O 1
ATOM 1435 N N . ARG A 1 189 ? -1.240 0.689 -13.162 1.00 93.31 189 ARG A N 1
ATOM 1436 C CA . ARG A 1 189 ? -0.888 0.929 -14.569 1.00 93.31 189 ARG A CA 1
ATOM 1437 C C . ARG A 1 189 ? 0.593 1.240 -14.697 1.00 93.31 189 ARG A C 1
ATOM 1439 O O . ARG A 1 189 ? 1.145 1.956 -13.868 1.00 93.31 189 ARG A O 1
ATOM 1446 N N . ILE A 1 190 ? 1.239 0.702 -15.727 1.00 93.44 190 ILE A N 1
ATOM 1447 C CA . ILE A 1 190 ? 2.653 0.962 -15.997 1.00 93.44 190 ILE A CA 1
ATOM 1448 C C . ILE A 1 190 ? 2.844 1.192 -17.485 1.00 93.44 190 ILE A C 1
ATOM 1450 O O . ILE A 1 190 ? 2.391 0.384 -18.294 1.00 93.44 190 ILE A O 1
ATOM 1454 N N . GLU A 1 191 ? 3.536 2.268 -17.836 1.00 93.50 191 GLU A N 1
ATOM 1455 C CA . GLU A 1 191 ? 3.759 2.655 -19.224 1.00 93.50 191 GLU A CA 1
ATOM 1456 C C . GLU A 1 191 ? 5.182 3.143 -19.433 1.00 93.50 191 GLU A C 1
ATOM 1458 O O . GLU A 1 191 ? 5.775 3.779 -18.565 1.00 93.50 191 GLU A O 1
ATOM 1463 N N . ILE A 1 192 ? 5.725 2.856 -20.612 1.00 91.50 192 ILE A N 1
ATOM 1464 C CA . ILE A 1 192 ? 6.965 3.462 -21.085 1.00 91.50 192 ILE A CA 1
ATOM 1465 C C . ILE A 1 192 ? 6.564 4.489 -22.130 1.00 91.50 192 ILE A C 1
ATOM 1467 O O . ILE A 1 192 ? 5.885 4.166 -23.103 1.00 91.50 192 ILE A O 1
ATOM 1471 N N . THR A 1 193 ? 6.968 5.731 -21.915 1.00 90.00 193 THR A N 1
ATOM 1472 C CA . THR A 1 193 ? 6.682 6.844 -22.817 1.00 90.00 193 THR A CA 1
ATOM 1473 C C . THR A 1 193 ? 7.981 7.522 -23.201 1.00 90.00 193 THR A C 1
ATOM 1475 O O . THR A 1 193 ? 8.902 7.608 -22.397 1.00 90.00 193 THR A O 1
ATOM 1478 N N . THR A 1 194 ? 8.063 8.024 -24.424 1.00 83.50 194 THR A N 1
ATOM 1479 C CA . THR A 1 194 ? 9.199 8.835 -24.858 1.00 83.50 194 THR A CA 1
ATOM 1480 C C . THR A 1 194 ? 8.654 10.224 -25.148 1.00 83.50 194 THR A C 1
ATOM 1482 O O . THR A 1 194 ? 7.793 10.345 -26.026 1.00 83.50 194 THR A O 1
ATOM 1485 N N . PRO A 1 195 ? 9.067 11.269 -24.408 1.00 76.50 195 PRO A N 1
ATOM 1486 C CA . PRO A 1 195 ? 8.571 12.608 -24.673 1.00 76.50 195 PRO A CA 1
ATOM 1487 C C . PRO A 1 195 ? 8.924 13.002 -26.115 1.00 76.50 195 PRO A C 1
ATOM 1489 O O . PRO A 1 195 ? 9.982 12.614 -26.614 1.00 76.50 195 PRO A O 1
ATOM 1492 N N . PRO A 1 196 ? 8.054 13.740 -26.823 1.00 68.25 196 PRO A N 1
ATOM 1493 C CA . PRO A 1 196 ? 8.367 14.181 -28.172 1.00 68.25 196 PRO A CA 1
ATOM 1494 C C . PRO A 1 196 ? 9.635 15.036 -28.146 1.00 68.25 196 PRO A C 1
ATOM 1496 O O . PRO A 1 196 ? 9.823 15.855 -27.242 1.00 68.25 196 PRO A O 1
ATOM 1499 N N . ALA A 1 197 ? 10.505 14.853 -29.142 1.00 65.12 197 ALA A N 1
ATOM 1500 C CA . ALA A 1 197 ? 11.679 15.701 -29.285 1.00 65.12 197 ALA A CA 1
ATOM 1501 C C . ALA A 1 197 ? 11.228 17.173 -29.350 1.00 65.12 197 ALA A C 1
ATOM 1503 O O . ALA A 1 197 ? 10.253 17.475 -30.054 1.00 65.12 197 ALA A O 1
ATOM 1504 N N . PRO A 1 198 ? 11.889 18.093 -28.623 1.00 61.50 198 PRO A N 1
ATOM 1505 C CA . PRO A 1 198 ? 11.562 19.504 -28.726 1.00 61.50 198 PRO A CA 1
ATOM 1506 C C . PRO A 1 198 ? 11.682 19.921 -30.193 1.00 61.50 198 PRO A C 1
ATOM 1508 O O . PRO A 1 198 ? 12.692 19.646 -30.845 1.00 61.50 198 PRO A O 1
ATOM 1511 N N . LYS A 1 199 ? 10.630 20.552 -30.732 1.00 65.12 199 LYS A N 1
ATOM 1512 C CA . LYS A 1 199 ? 10.686 21.119 -32.083 1.00 65.12 199 LYS A CA 1
ATOM 1513 C C . LYS A 1 199 ? 11.866 22.093 -32.129 1.00 65.12 199 LYS A C 1
ATOM 1515 O O . LYS A 1 199 ? 12.019 22.847 -31.165 1.00 65.12 199 LYS A O 1
ATOM 1520 N N . PRO A 1 200 ? 12.673 22.108 -33.204 1.00 63.41 200 PRO A N 1
ATOM 1521 C CA . PRO A 1 200 ? 13.715 23.110 -33.355 1.00 63.41 200 PRO A CA 1
ATOM 1522 C C . PRO A 1 200 ? 13.078 24.492 -33.203 1.00 63.41 200 PRO A C 1
ATOM 1524 O O . PRO A 1 200 ? 12.259 24.903 -34.026 1.00 63.41 200 PRO A O 1
ATOM 1527 N N . GLY A 1 201 ? 13.386 25.174 -32.101 1.00 61.31 201 GLY A N 1
ATOM 1528 C CA . GLY A 1 201 ? 13.066 26.586 -31.968 1.00 61.31 201 GLY A CA 1
ATOM 1529 C C . GLY A 1 201 ? 13.887 27.375 -32.989 1.00 61.31 201 GLY A C 1
ATOM 1530 O O . GLY A 1 201 ? 14.932 26.886 -33.435 1.00 61.31 201 GLY A O 1
ATOM 1531 N N . PRO A 1 202 ? 13.454 28.585 -33.378 1.00 64.44 202 PRO A N 1
ATOM 1532 C CA . PRO A 1 202 ? 14.326 29.474 -34.133 1.00 64.44 202 PRO A CA 1
ATOM 1533 C C . PRO A 1 202 ? 15.651 29.611 -33.377 1.00 64.44 202 PRO A C 1
ATOM 1535 O O . PRO A 1 202 ? 15.651 29.736 -32.149 1.00 64.44 202 PRO A O 1
ATOM 1538 N N . ALA A 1 203 ? 16.770 29.537 -34.101 1.00 56.81 203 ALA A N 1
ATOM 1539 C CA . ALA A 1 203 ? 18.088 29.721 -33.515 1.00 56.81 203 ALA A CA 1
ATOM 1540 C C . ALA A 1 203 ? 18.084 31.036 -32.728 1.00 56.81 203 ALA A C 1
ATOM 1542 O O . ALA A 1 203 ? 17.892 32.109 -33.305 1.00 56.81 203 ALA A O 1
ATOM 1543 N N . LEU A 1 204 ? 18.232 30.949 -31.405 1.00 55.75 204 LEU A N 1
ATOM 1544 C CA . LEU A 1 204 ? 18.396 32.139 -30.586 1.00 55.75 204 LEU A CA 1
ATOM 1545 C C . LEU A 1 204 ? 19.657 32.852 -31.090 1.00 55.75 204 LEU A C 1
ATOM 1547 O O . LEU A 1 204 ? 20.690 32.191 -31.246 1.00 55.75 204 LEU A O 1
ATOM 1551 N N . PRO A 1 205 ? 19.599 34.164 -31.377 1.00 56.34 205 PRO A N 1
ATOM 1552 C CA . PRO A 1 205 ? 20.786 34.897 -31.772 1.00 56.34 205 PRO A CA 1
ATOM 1553 C C . PRO A 1 205 ? 21.832 34.736 -30.670 1.00 56.34 205 PRO A C 1
ATOM 1555 O O . PRO A 1 205 ? 21.562 34.977 -29.492 1.00 56.34 205 PRO A O 1
ATOM 1558 N N . TYR A 1 206 ? 23.016 34.273 -31.061 1.00 55.12 206 TYR A N 1
ATOM 1559 C CA . TYR A 1 206 ? 24.163 34.158 -30.176 1.00 55.12 206 TYR A CA 1
ATOM 1560 C C . TYR A 1 206 ? 24.472 35.540 -29.586 1.00 55.12 206 TYR A C 1
ATOM 1562 O O . TYR A 1 206 ? 25.022 36.402 -30.269 1.00 55.12 206 TYR A O 1
ATOM 1570 N N . ASN A 1 207 ? 24.104 35.752 -28.322 1.00 42.62 207 ASN A N 1
ATOM 1571 C CA . ASN A 1 207 ? 24.498 36.925 -27.554 1.00 42.62 207 ASN A CA 1
ATOM 1572 C C . ASN A 1 207 ? 25.682 36.529 -26.666 1.00 42.62 207 ASN A C 1
ATOM 1574 O O . ASN A 1 207 ? 25.475 35.852 -25.655 1.00 42.62 207 ASN A O 1
ATOM 1578 N N . PRO A 1 208 ? 26.927 36.903 -27.012 1.00 45.41 208 PRO A N 1
ATOM 1579 C CA . PRO A 1 208 ? 28.055 36.652 -26.134 1.00 45.41 208 PRO A CA 1
ATOM 1580 C C . PRO A 1 208 ? 27.857 37.439 -24.836 1.00 45.41 208 PRO A C 1
ATOM 1582 O O . PRO A 1 208 ? 27.849 38.671 -24.835 1.00 45.41 208 PRO A O 1
ATOM 1585 N N . VAL A 1 209 ? 27.711 36.724 -23.721 1.00 43.56 209 VAL A N 1
ATOM 1586 C CA . VAL A 1 209 ? 27.727 37.324 -22.387 1.00 43.56 209 VAL A CA 1
ATOM 1587 C C . VAL A 1 209 ? 29.148 37.829 -22.137 1.00 43.56 209 VAL A C 1
ATOM 1589 O O . VAL A 1 209 ? 30.058 37.052 -21.854 1.00 43.56 209 VAL A O 1
ATOM 1592 N N . ARG A 1 210 ? 29.363 39.140 -22.286 1.00 41.22 210 ARG A N 1
ATOM 1593 C CA . ARG A 1 210 ? 30.604 39.787 -21.848 1.00 41.22 210 ARG A CA 1
ATOM 1594 C C . ARG A 1 210 ? 30.550 39.940 -20.333 1.00 41.22 210 ARG A C 1
ATOM 1596 O O . ARG A 1 210 ? 29.865 40.820 -19.823 1.00 41.22 210 ARG A O 1
ATOM 1603 N N . VAL A 1 211 ? 31.270 39.076 -19.627 1.00 37.47 211 VAL A N 1
ATOM 1604 C CA . VAL A 1 211 ? 31.538 39.248 -18.198 1.00 37.47 211 VAL A CA 1
ATOM 1605 C C . VAL A 1 211 ? 32.750 40.164 -18.074 1.00 37.47 211 VAL A C 1
ATOM 1607 O O . VAL A 1 211 ? 33.849 39.802 -18.490 1.00 37.47 211 VAL A O 1
ATOM 1610 N N . TRP A 1 212 ? 32.546 41.364 -17.540 1.00 37.03 212 TRP A N 1
ATOM 1611 C CA . TRP A 1 212 ? 33.645 42.243 -17.158 1.00 37.03 212 TRP A CA 1
ATOM 1612 C C . TRP A 1 212 ? 34.141 41.813 -15.781 1.00 37.03 212 TRP A C 1
ATOM 1614 O O . TRP A 1 212 ? 33.419 41.936 -14.793 1.00 37.03 212 TRP A O 1
ATOM 1624 N N . VAL A 1 213 ? 35.361 41.286 -15.727 1.00 34.50 213 VAL A N 1
ATOM 1625 C CA . VAL A 1 213 ? 36.086 41.087 -14.471 1.00 34.50 213 VAL A CA 1
ATOM 1626 C C . VAL A 1 213 ? 36.891 42.359 -14.239 1.00 34.50 213 VAL A C 1
ATOM 1628 O O . VAL A 1 213 ? 37.763 42.688 -15.041 1.00 34.50 213 VAL A O 1
ATOM 1631 N N . TRP A 1 214 ? 36.552 43.102 -13.189 1.00 34.19 214 TRP A N 1
ATOM 1632 C CA . TRP A 1 214 ? 37.368 44.220 -12.727 1.00 34.19 214 TRP A CA 1
ATOM 1633 C C . TRP A 1 214 ? 38.569 43.647 -11.967 1.00 34.19 214 TRP A C 1
ATOM 1635 O O . TRP A 1 214 ? 38.378 42.825 -11.069 1.00 34.19 214 TRP A O 1
ATOM 1645 N N . VAL A 1 215 ? 39.778 44.035 -12.382 1.00 46.12 215 VAL A N 1
ATOM 1646 C CA . VAL A 1 215 ? 41.056 43.752 -11.703 1.00 46.12 215 VAL A CA 1
ATOM 1647 C C . VAL A 1 215 ? 41.455 44.980 -10.904 1.00 46.12 215 VAL A C 1
ATOM 1649 O O . VAL A 1 215 ? 41.315 46.089 -11.469 1.00 46.12 215 VAL A O 1
#

Foldseek 3Di:
DDDDDPPPPPPDPPPPPAFFKKKKWKKKKKKKKWFKDKDKDKDKDFDFDFPDPPPPPPPDDPPDPDGPGDGDIDIDIDIDIDTPKMDMDMDMDMDMDTDDPPDPWDARFDFWDDKDKDDKDKDKDWACDPVQAWIKIKIKIKIKMWIWTAHPVGDIGIDIDIPPIDMDMDTIGDDPTDIDMDMDMDTDDIDIDGPHGPDDDPPDPDDPPDDDDDD

Sequence (215 aa):
MSFTAPTVANKGNLFHVGPSPIILVTVQEWVVFNIVQSTLLLIPTWGIQPVSPPAHALAAHADRPLLLEELQPGIELITAERVLDSVYLATDNLFQWSYSSSSPTPGVPVKVIACCAKNITVRQQLVPIPSGSYTLARAFYNYEVLVTYADAAGHTATITLMSGPRWQRAFVSPGPGRLEVQVKVACSRIEITTPPAPKPGPALPYNPVRVWVWV

Radius of gyration: 34.68 Å; chains: 1; bounding box: 79×102×82 Å

pLDDT: mean 79.12, std 20.34, range [33.75, 97.88]